Protein AF-A0A9W8VG05-F1 (afdb_monomer_lite)

Organism: NCBI:txid1237075

InterPro domains:
  IPR011701 Major facilitator superfamily [PF07690] (74-170)
  IPR036259 MFS transporter superfamily [G3DSA:1.20.1250.20] (8-174)
  IPR036259 MFS transporter superfamily [SSF103473] (77-171)

Sequence (216 aa):
MWTRPFTIPRSYLLPFLATCLFVIQLGLSLSDLPSIKLMQNIVCKHVHEIDDPALLPEEDCRDEPVQHKLNIIMMGIQVSVTVSAALVAFPLGVLADRIGRIPVLCASILSMLLSQAYAMFICWKSESIPLEAIWGLGVPLLLGGGRSIAEAMMFAITADVVPDDKRSRVVWEARSILSMDATLRILRVDTGRWTCSRRVYARDIEKTTTPGRAEH

Secondary structure (DSSP, 8-state):
---------HHHHHHHHHHHHHHHHHHHHHHHHHHHHHHHHHHHHHHH--S-TTS--TTGGG-HHHHHHHHHHHHHHHHHHHHHHHHHHHHHHHHHHHH-HHHHHHHHHHHHHHHHHHHHHHHHTTTTS-GGGGGGGHHHHTTT-HHHHHHHHHHHHHHHHS-HHHHHHHHHHHHHHHHHHHHHHHHHHHHHHHHHHHHHHHHHHHHHH-------

Structure (mmCIF, N/CA/C/O backbone):
data_AF-A0A9W8VG05-F1
#
_entry.id   AF-A0A9W8VG05-F1
#
loop_
_atom_site.group_PDB
_atom_site.id
_atom_site.type_symbol
_atom_site.label_atom_id
_atom_site.label_alt_id
_atom_site.label_comp_id
_atom_site.label_asym_id
_atom_site.label_entity_id
_atom_site.label_seq_id
_atom_site.pdbx_PDB_ins_code
_atom_site.Cartn_x
_atom_site.Cartn_y
_atom_site.Cartn_z
_atom_site.occupancy
_atom_site.B_iso_or_equiv
_atom_site.auth_seq_id
_atom_site.auth_comp_id
_atom_site.auth_asym_id
_atom_site.auth_atom_id
_atom_site.pdbx_PDB_model_num
ATOM 1 N N . MET A 1 1 ? -3.944 -26.068 22.226 1.00 36.66 1 MET A N 1
ATOM 2 C CA . MET A 1 1 ? -2.620 -25.626 22.708 1.00 36.66 1 MET A CA 1
ATOM 3 C C . MET A 1 1 ? -2.309 -24.311 22.004 1.00 36.66 1 MET A C 1
ATOM 5 O O . MET A 1 1 ? -2.203 -24.338 20.793 1.00 36.66 1 MET A O 1
ATOM 9 N N . TRP A 1 2 ? -2.267 -23.212 22.778 1.00 43.31 2 TRP A N 1
ATOM 10 C CA . TRP A 1 2 ? -1.953 -21.811 22.414 1.00 43.31 2 TRP A CA 1
ATOM 11 C C . TRP A 1 2 ? -2.882 -21.151 21.373 1.00 43.31 2 TRP A C 1
ATOM 13 O O . TRP A 1 2 ? -2.952 -21.574 20.236 1.00 43.31 2 TRP A O 1
ATOM 23 N N . THR A 1 3 ? -3.663 -20.125 21.710 1.00 48.19 3 THR A N 1
ATOM 24 C CA . THR A 1 3 ? -3.231 -18.859 22.315 1.00 48.19 3 THR A CA 1
ATOM 25 C C . THR A 1 3 ? -4.211 -18.382 23.392 1.00 48.19 3 THR A C 1
ATOM 27 O O . THR A 1 3 ? -5.424 -18.338 23.202 1.00 48.19 3 THR A O 1
ATOM 30 N N . ARG A 1 4 ? -3.682 -18.014 24.562 1.00 49.16 4 ARG A N 1
ATOM 31 C CA . ARG A 1 4 ? -4.437 -17.214 25.533 1.00 49.16 4 ARG A CA 1
ATOM 32 C C . ARG A 1 4 ? -4.650 -15.830 24.910 1.00 49.16 4 ARG A C 1
ATOM 34 O O . ARG A 1 4 ? -3.671 -15.296 24.381 1.00 49.16 4 ARG A O 1
ATOM 41 N N . PRO A 1 5 ? -5.852 -15.228 24.953 1.00 52.84 5 PRO A N 1
ATOM 42 C CA . PRO A 1 5 ? -5.989 -13.839 24.557 1.00 52.84 5 PRO A CA 1
ATOM 43 C C . PRO A 1 5 ? -5.168 -13.022 25.551 1.00 52.84 5 PRO A C 1
ATOM 45 O O . PRO A 1 5 ? -5.474 -12.960 26.739 1.00 52.84 5 PRO A O 1
ATOM 48 N N . PHE A 1 6 ? -4.066 -12.460 25.071 1.00 50.69 6 PHE A N 1
ATOM 49 C CA . PHE A 1 6 ? -3.293 -11.474 25.800 1.00 50.69 6 PHE A CA 1
ATOM 50 C C . PHE A 1 6 ? -4.211 -10.251 25.943 1.00 50.69 6 PHE A C 1
ATOM 52 O O . PHE A 1 6 ? -4.374 -9.469 25.008 1.00 50.69 6 PHE A O 1
ATOM 59 N N . THR A 1 7 ? -4.933 -10.157 27.063 1.00 53.28 7 THR A N 1
ATOM 60 C CA . THR A 1 7 ? -5.882 -9.073 27.343 1.00 53.28 7 THR A CA 1
ATOM 61 C C . THR A 1 7 ? -5.105 -7.814 27.704 1.00 53.28 7 THR A C 1
ATOM 63 O O . THR A 1 7 ? -5.034 -7.417 28.864 1.00 53.28 7 THR A O 1
ATOM 66 N N . ILE A 1 8 ? -4.490 -7.194 26.697 1.00 58.94 8 ILE A N 1
ATOM 67 C CA . ILE A 1 8 ? -4.037 -5.807 26.788 1.00 58.94 8 ILE A CA 1
ATOM 68 C C . ILE A 1 8 ? -5.303 -4.954 26.939 1.00 58.94 8 ILE A C 1
ATOM 70 O O . ILE A 1 8 ? -6.275 -5.188 26.209 1.00 58.94 8 ILE A O 1
ATOM 74 N N . PRO A 1 9 ? -5.333 -3.973 27.858 1.00 67.88 9 PRO A N 1
ATOM 75 C CA . PRO A 1 9 ? -6.429 -3.016 27.927 1.00 67.88 9 PRO A CA 1
ATOM 76 C C . PRO A 1 9 ? -6.677 -2.409 26.539 1.00 67.88 9 PRO A C 1
ATOM 78 O O . PRO A 1 9 ? -5.781 -1.820 25.930 1.00 67.88 9 PRO A O 1
ATOM 81 N N . ARG A 1 10 ? -7.906 -2.579 26.025 1.00 65.81 10 ARG A N 1
ATOM 82 C CA . ARG A 1 10 ? -8.318 -2.150 24.673 1.00 65.81 10 ARG A CA 1
ATOM 83 C C . ARG A 1 10 ? -7.984 -0.678 24.397 1.00 65.81 10 ARG A C 1
ATOM 85 O O . ARG A 1 10 ? -7.705 -0.326 23.258 1.00 65.81 10 ARG A O 1
ATOM 92 N N . SER A 1 11 ? -7.943 0.142 25.447 1.00 69.00 11 SER A N 1
ATOM 93 C CA . SER A 1 11 ? -7.578 1.560 25.437 1.00 69.00 11 SER A CA 1
ATOM 94 C C . SER A 1 11 ? -6.140 1.854 24.995 1.00 69.00 11 SER A C 1
ATOM 96 O O . SER A 1 11 ? -5.916 2.906 24.409 1.00 69.00 11 SER A O 1
ATOM 98 N N . TYR A 1 12 ? -5.181 0.948 25.213 1.00 73.56 12 TYR A N 1
ATOM 99 C CA . TYR A 1 12 ? -3.786 1.126 24.774 1.00 73.56 12 TYR A CA 1
ATOM 100 C C . TYR A 1 12 ? -3.462 0.365 23.484 1.00 73.56 12 TYR A C 1
ATOM 102 O O . TYR A 1 12 ? -2.624 0.799 22.697 1.00 73.56 12 TYR A O 1
ATOM 110 N N . LEU A 1 13 ? -4.154 -0.746 23.228 1.00 76.69 13 LEU A N 1
ATOM 111 C CA . LEU A 1 13 ? -3.947 -1.558 22.027 1.00 76.69 13 LEU A CA 1
ATOM 112 C C . LEU A 1 13 ? -4.361 -0.823 20.740 1.00 76.69 13 LEU A C 1
ATOM 114 O O . LEU A 1 13 ? -3.690 -0.920 19.716 1.00 76.69 13 LEU A O 1
ATOM 118 N N . LEU A 1 14 ? -5.451 -0.062 20.806 1.00 72.44 14 LEU A N 1
ATOM 119 C CA . LEU A 1 14 ? -5.985 0.730 19.699 1.00 72.44 14 LEU A CA 1
ATOM 120 C C . LEU A 1 14 ? -5.052 1.845 19.203 1.00 72.44 14 LEU A C 1
ATOM 122 O O . LEU A 1 14 ? -4.747 1.850 18.010 1.00 72.44 14 LEU A O 1
ATOM 126 N N . PRO A 1 15 ? -4.570 2.770 20.059 1.00 76.38 15 PRO A N 1
ATOM 127 C CA . PRO A 1 15 ? -3.636 3.804 19.620 1.00 76.38 15 PRO A CA 1
ATOM 128 C C . PRO A 1 15 ? -2.303 3.210 19.157 1.00 76.38 15 PRO A C 1
ATOM 130 O O . PRO A 1 15 ? -1.696 3.739 18.227 1.00 76.38 15 PRO A O 1
ATOM 133 N N . PHE A 1 16 ? -1.871 2.088 19.742 1.00 83.38 16 PHE A N 1
ATOM 134 C CA . PHE A 1 16 ? -0.685 1.368 19.285 1.00 83.38 16 PHE A CA 1
ATOM 135 C C . PHE A 1 16 ? -0.859 0.838 17.854 1.00 83.38 16 PHE A C 1
ATOM 137 O O . PHE A 1 16 ? -0.048 1.151 16.985 1.00 83.38 16 PHE A O 1
ATOM 144 N N . LEU A 1 17 ? -1.952 0.118 17.575 1.00 78.25 17 LEU A N 1
ATOM 145 C CA . LEU A 1 17 ? -2.261 -0.378 16.228 1.00 78.25 17 LEU A CA 1
ATOM 146 C C . LEU A 1 17 ? -2.441 0.755 15.212 1.00 78.25 17 LEU A C 1
ATOM 148 O O . LEU A 1 17 ? -1.922 0.657 14.102 1.00 78.25 17 LEU A O 1
ATOM 152 N N . ALA A 1 18 ? -3.121 1.838 15.598 1.00 77.50 18 ALA A N 1
ATOM 153 C CA . ALA A 1 18 ? -3.290 3.025 14.762 1.00 77.50 18 ALA A CA 1
ATOM 154 C C . ALA A 1 18 ? -1.939 3.640 14.373 1.00 77.50 18 ALA A C 1
ATOM 156 O O . ALA A 1 18 ? -1.689 3.918 13.202 1.00 77.50 18 ALA A O 1
ATOM 157 N N . THR A 1 19 ? -1.052 3.808 15.357 1.00 83.12 19 THR A N 1
ATOM 158 C CA . THR A 1 19 ? 0.288 4.369 15.150 1.00 83.12 19 THR A CA 1
ATOM 159 C C . THR A 1 19 ? 1.127 3.455 14.262 1.00 83.12 19 THR A C 1
ATOM 161 O O . THR A 1 19 ? 1.743 3.930 13.311 1.00 83.12 19 THR A O 1
ATOM 164 N N . CYS A 1 20 ? 1.117 2.141 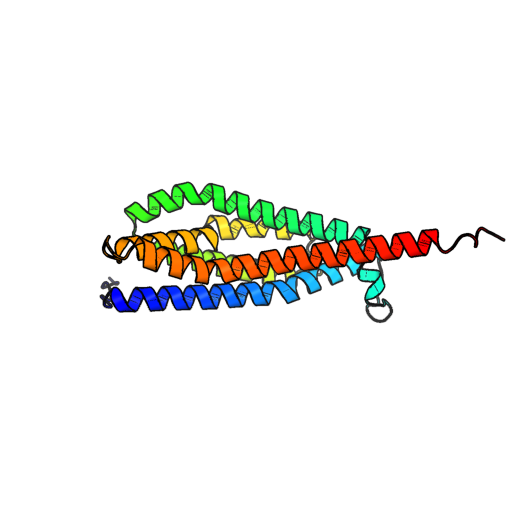14.506 1.00 83.88 20 CYS A N 1
ATOM 165 C CA . CYS A 1 20 ? 1.817 1.176 13.658 1.00 83.88 20 CYS A CA 1
ATOM 166 C C . CYS A 1 20 ? 1.330 1.228 12.206 1.00 83.88 20 CYS A C 1
ATOM 168 O O . CYS A 1 20 ? 2.151 1.277 11.293 1.00 83.88 20 CYS A O 1
ATOM 170 N N . LEU A 1 21 ? 0.013 1.259 11.984 1.00 82.44 21 LEU A N 1
ATOM 171 C CA . LEU A 1 21 ? -0.556 1.367 10.641 1.00 82.44 21 LEU A CA 1
ATOM 172 C C . LEU A 1 21 ? -0.145 2.659 9.942 1.00 82.44 21 LEU A C 1
ATOM 174 O O . LEU A 1 21 ? 0.257 2.614 8.783 1.00 82.44 21 LEU A O 1
ATOM 178 N N . PHE A 1 22 ? -0.189 3.789 10.647 1.00 81.88 22 PHE A N 1
ATOM 179 C CA . PHE A 1 22 ? 0.245 5.073 10.105 1.00 81.88 22 PHE A CA 1
ATOM 180 C C . PHE A 1 22 ? 1.724 5.052 9.691 1.00 81.88 22 PHE A C 1
ATOM 182 O O . PHE A 1 22 ? 2.063 5.475 8.588 1.00 81.88 22 PHE A O 1
ATOM 189 N N . VAL A 1 23 ? 2.606 4.496 10.529 1.00 85.56 23 VAL A N 1
ATOM 190 C CA . VAL A 1 23 ? 4.042 4.376 10.222 1.00 85.56 23 VAL A CA 1
ATOM 191 C C . VAL A 1 23 ? 4.282 3.483 9.001 1.00 85.56 23 VAL A C 1
ATOM 193 O O . VAL A 1 23 ? 5.050 3.858 8.115 1.00 85.56 23 VAL A O 1
ATOM 196 N N . ILE A 1 24 ? 3.608 2.331 8.918 1.00 84.69 24 ILE A N 1
ATOM 197 C CA . ILE A 1 24 ? 3.706 1.425 7.762 1.00 84.69 24 ILE A CA 1
ATOM 198 C C . ILE A 1 24 ? 3.234 2.139 6.491 1.00 84.69 24 ILE A C 1
ATOM 200 O O . ILE A 1 24 ? 3.909 2.093 5.464 1.00 84.69 24 ILE A O 1
ATOM 204 N N . GLN A 1 25 ? 2.097 2.828 6.569 1.00 82.00 25 GLN A N 1
ATOM 205 C CA . GLN A 1 25 ? 1.503 3.548 5.451 1.00 82.00 25 GLN A CA 1
ATOM 206 C C . GLN A 1 25 ? 2.436 4.634 4.907 1.00 82.00 25 GLN A C 1
ATOM 208 O O . GLN A 1 25 ? 2.692 4.680 3.701 1.00 82.00 25 GLN A O 1
ATOM 213 N N . LEU A 1 26 ? 2.988 5.461 5.800 1.00 82.38 26 LEU A N 1
ATOM 214 C CA . LEU A 1 26 ? 3.960 6.487 5.438 1.00 82.38 26 LEU A CA 1
ATOM 215 C C . LEU A 1 26 ? 5.214 5.882 4.810 1.00 82.38 26 LEU A C 1
ATOM 217 O O . LEU A 1 26 ? 5.674 6.375 3.780 1.00 82.38 26 LEU A O 1
ATOM 221 N N . GLY A 1 27 ? 5.745 4.806 5.395 1.00 83.38 27 GLY A N 1
ATOM 222 C CA . GLY A 1 27 ? 6.919 4.111 4.870 1.00 83.38 27 GLY A CA 1
ATOM 223 C C . GLY A 1 27 ? 6.706 3.655 3.430 1.00 83.38 27 GLY A C 1
ATOM 224 O O . GLY A 1 27 ? 7.500 3.982 2.549 1.00 83.38 27 GLY A O 1
ATOM 225 N N . LEU A 1 28 ? 5.582 2.989 3.160 1.00 81.38 28 LEU A N 1
ATOM 226 C CA . LEU A 1 28 ? 5.263 2.535 1.810 1.00 81.38 28 LEU A CA 1
ATOM 227 C C . LEU A 1 28 ? 5.062 3.709 0.836 1.00 81.38 28 LEU A C 1
ATOM 229 O O . LEU A 1 28 ? 5.508 3.649 -0.306 1.00 81.38 28 LEU A O 1
ATOM 233 N N . SER A 1 29 ? 4.432 4.800 1.273 1.00 78.62 29 SER A N 1
ATOM 234 C CA . SER A 1 29 ? 4.241 5.990 0.434 1.00 78.62 29 SER A CA 1
ATOM 235 C C . SER A 1 29 ? 5.546 6.722 0.112 1.00 78.62 29 SER A C 1
ATOM 237 O O . SER A 1 29 ? 5.644 7.331 -0.958 1.00 78.62 29 SER A O 1
ATOM 239 N N . LEU A 1 30 ? 6.553 6.657 0.986 1.00 80.06 30 LEU A N 1
ATOM 240 C CA . LEU A 1 30 ? 7.911 7.126 0.695 1.00 80.06 30 LEU A CA 1
ATOM 241 C C . LEU A 1 30 ? 8.628 6.192 -0.293 1.00 80.06 30 LEU A C 1
ATOM 243 O O . LEU A 1 30 ? 9.284 6.678 -1.212 1.00 80.06 30 LEU A O 1
ATOM 247 N N . SER A 1 31 ? 8.454 4.872 -0.166 1.00 80.19 31 SER A N 1
ATOM 248 C CA . SER A 1 31 ? 9.040 3.868 -1.074 1.00 80.19 31 SER A CA 1
ATOM 249 C C . SER A 1 31 ? 8.449 3.865 -2.491 1.00 80.19 31 SER A C 1
ATOM 251 O O . SER A 1 31 ? 9.110 3.427 -3.436 1.00 80.19 31 SER A O 1
ATOM 253 N N . ASP A 1 32 ? 7.239 4.390 -2.677 1.00 72.88 32 ASP A N 1
ATOM 254 C CA . ASP A 1 32 ? 6.627 4.534 -4.004 1.00 72.88 32 ASP A CA 1
ATOM 255 C C . ASP A 1 32 ? 7.440 5.490 -4.920 1.00 72.88 32 ASP A C 1
ATOM 257 O O . ASP A 1 32 ? 7.476 5.303 -6.136 1.00 72.88 32 ASP A O 1
ATOM 261 N N . LEU A 1 33 ? 8.145 6.489 -4.361 1.00 69.62 33 LEU A N 1
ATOM 262 C CA . LEU A 1 33 ? 8.951 7.466 -5.121 1.00 69.62 33 LEU A CA 1
ATOM 263 C C . LEU A 1 33 ? 10.110 6.840 -5.924 1.00 69.62 33 LEU A C 1
ATOM 265 O O . LEU A 1 33 ? 10.148 7.030 -7.144 1.00 69.62 33 LEU A O 1
ATOM 269 N N . PRO A 1 34 ? 11.059 6.114 -5.296 1.00 68.44 34 PRO A N 1
ATOM 270 C CA . PRO A 1 34 ? 12.162 5.491 -6.026 1.00 68.44 34 PRO A CA 1
ATOM 271 C C . PRO A 1 34 ? 11.670 4.422 -7.006 1.00 68.44 34 PRO A C 1
ATOM 273 O O . PRO A 1 34 ? 12.265 4.249 -8.066 1.00 68.44 34 PRO A O 1
ATOM 276 N N . SER A 1 35 ? 10.554 3.756 -6.699 1.00 71.94 35 SER A N 1
ATOM 277 C CA . SER A 1 35 ? 9.993 2.695 -7.542 1.00 71.94 35 SER A CA 1
ATOM 278 C C . SER A 1 35 ? 9.523 3.222 -8.904 1.00 71.94 35 SER A C 1
ATOM 280 O O . SER A 1 35 ? 9.807 2.614 -9.934 1.00 71.94 35 SER A O 1
ATOM 282 N N . ILE A 1 36 ? 8.867 4.389 -8.937 1.00 72.56 36 ILE A N 1
ATOM 283 C CA . ILE A 1 36 ? 8.427 5.024 -10.193 1.00 72.56 36 ILE A CA 1
ATOM 284 C C . ILE A 1 36 ? 9.629 5.493 -11.020 1.00 72.56 36 ILE A C 1
ATOM 286 O O . ILE A 1 36 ? 9.643 5.330 -12.238 1.00 72.56 36 ILE A O 1
ATOM 290 N N . LYS A 1 37 ? 10.654 6.050 -10.366 1.00 70.69 37 LYS A N 1
ATOM 291 C CA . LYS A 1 37 ? 11.893 6.474 -11.033 1.00 70.69 37 LYS A CA 1
ATOM 292 C C . LYS A 1 37 ? 12.631 5.300 -11.669 1.00 70.69 37 LYS A C 1
ATOM 294 O O . LYS A 1 37 ? 13.065 5.404 -12.812 1.00 70.69 37 LYS A O 1
ATOM 299 N N . LEU A 1 38 ? 12.710 4.178 -10.959 1.00 74.50 38 LEU A N 1
ATOM 300 C CA . LEU A 1 38 ? 13.307 2.955 -11.481 1.00 74.50 38 LEU A CA 1
ATOM 301 C C . LEU A 1 38 ? 12.529 2.431 -12.697 1.00 74.50 38 LEU A C 1
ATOM 303 O O . LEU A 1 38 ? 13.134 2.152 -13.729 1.00 74.50 38 LEU A O 1
ATOM 307 N N . MET A 1 39 ? 11.194 2.380 -12.614 1.00 70.81 39 MET A N 1
ATOM 308 C CA . MET A 1 39 ? 10.344 1.996 -13.749 1.00 70.81 39 MET A CA 1
ATOM 309 C C . MET A 1 39 ? 10.541 2.913 -14.959 1.00 70.81 39 MET A C 1
ATOM 311 O O . MET A 1 39 ? 10.655 2.423 -16.079 1.00 70.81 39 MET A O 1
ATOM 315 N N . GLN A 1 40 ? 10.628 4.229 -14.749 1.00 72.94 40 GLN A N 1
ATOM 316 C CA . GLN A 1 40 ? 10.870 5.184 -15.831 1.00 72.94 40 GLN A CA 1
ATOM 317 C C . GLN A 1 40 ? 12.198 4.899 -16.553 1.00 72.94 40 GLN A C 1
ATOM 319 O O . GLN A 1 40 ? 12.231 4.899 -17.782 1.00 72.94 40 GLN A O 1
ATOM 324 N N . ASN A 1 41 ? 13.267 4.613 -15.807 1.00 71.12 41 ASN A N 1
ATOM 325 C CA . ASN A 1 41 ? 14.580 4.316 -16.383 1.00 71.12 41 ASN A CA 1
ATOM 326 C C . ASN A 1 41 ? 14.569 3.013 -17.199 1.00 71.12 41 ASN A C 1
ATOM 328 O O . ASN A 1 41 ? 15.141 2.968 -18.287 1.00 71.12 41 ASN A O 1
ATOM 332 N N . ILE A 1 42 ? 13.874 1.976 -16.719 1.00 71.88 42 ILE A N 1
ATOM 333 C CA . ILE A 1 42 ? 13.736 0.699 -17.438 1.00 71.88 42 ILE A CA 1
ATOM 334 C C . ILE A 1 42 ? 12.967 0.895 -18.752 1.00 71.88 42 ILE A C 1
ATOM 336 O O . ILE A 1 42 ? 13.404 0.421 -19.799 1.00 71.88 42 ILE A O 1
ATOM 340 N N . VAL A 1 43 ? 11.845 1.627 -18.723 1.00 72.88 43 VAL A N 1
ATOM 341 C CA . VAL A 1 43 ? 11.057 1.920 -19.934 1.00 72.88 43 VAL A CA 1
ATOM 342 C C . VAL A 1 43 ? 11.869 2.755 -20.921 1.00 72.88 43 VAL A C 1
ATOM 344 O O . VAL A 1 43 ? 11.812 2.493 -22.119 1.00 72.88 43 VAL A O 1
ATOM 347 N N . CYS A 1 44 ? 12.655 3.719 -20.434 1.00 71.69 44 CYS A N 1
ATOM 348 C CA . CYS A 1 44 ? 13.536 4.515 -21.282 1.00 71.69 44 CYS A CA 1
ATOM 349 C C . CYS A 1 44 ? 14.575 3.648 -22.010 1.00 71.69 44 CYS A C 1
ATOM 351 O O . CYS A 1 44 ? 14.704 3.757 -23.229 1.00 71.69 44 CYS A O 1
ATOM 353 N N . LYS A 1 45 ? 15.237 2.725 -21.293 1.00 68.81 45 LYS A N 1
ATOM 354 C CA . LYS A 1 45 ? 16.177 1.762 -21.892 1.00 68.81 45 LYS A CA 1
ATOM 355 C C . LYS A 1 45 ? 15.511 0.926 -22.991 1.00 68.81 45 LYS A C 1
ATOM 357 O O . LYS A 1 45 ? 16.112 0.672 -24.026 1.00 68.81 45 LYS A O 1
ATOM 362 N N . HIS A 1 46 ? 14.258 0.527 -22.778 1.00 68.25 46 HIS A N 1
ATOM 363 C CA . HIS A 1 46 ? 13.515 -0.312 -23.719 1.00 68.25 46 HIS A CA 1
ATOM 364 C C . HIS A 1 46 ? 12.998 0.440 -24.958 1.00 68.25 46 HIS A C 1
ATOM 366 O O . HIS A 1 46 ? 12.765 -0.177 -25.988 1.00 68.25 46 HIS A O 1
ATOM 372 N N . VAL A 1 47 ? 12.767 1.755 -24.864 1.00 66.94 47 VAL A N 1
ATOM 373 C CA . VAL A 1 47 ? 12.267 2.576 -25.985 1.00 66.94 47 VAL A CA 1
ATOM 374 C C . VAL A 1 47 ? 13.394 3.034 -26.904 1.00 66.94 47 VAL A C 1
ATOM 376 O O . VAL A 1 47 ? 13.178 3.111 -28.108 1.00 66.94 47 VAL A O 1
ATOM 379 N N . HIS A 1 48 ? 14.569 3.336 -26.349 1.00 64.44 48 HIS A N 1
ATOM 380 C CA . HIS A 1 48 ? 15.699 3.859 -27.122 1.00 64.44 48 HIS A CA 1
ATOM 381 C C . HIS A 1 48 ? 16.678 2.774 -27.607 1.00 64.44 48 HIS A C 1
ATOM 383 O O . HIS A 1 48 ? 17.564 3.091 -28.388 1.00 64.44 48 HIS A O 1
ATOM 389 N N . GLU A 1 49 ? 16.525 1.509 -27.185 1.00 61.19 49 GLU A N 1
ATOM 390 C CA . GLU A 1 49 ? 17.387 0.372 -27.587 1.00 61.19 49 GLU A CA 1
ATOM 391 C C . GLU A 1 49 ? 18.905 0.628 -27.400 1.00 61.19 49 GLU A C 1
ATOM 393 O O . GLU A 1 49 ? 19.735 0.077 -28.119 1.00 61.19 49 GLU A O 1
ATOM 398 N N . ILE A 1 50 ? 19.297 1.461 -26.425 1.00 57.34 50 ILE A N 1
ATOM 399 C CA . ILE A 1 50 ? 20.706 1.808 -26.159 1.00 57.34 50 ILE A CA 1
ATOM 400 C C . ILE A 1 50 ? 21.258 0.945 -25.011 1.00 57.34 50 ILE A C 1
ATOM 402 O O . ILE A 1 50 ? 20.715 0.946 -23.902 1.00 57.34 50 ILE A O 1
ATOM 406 N N . ASP A 1 51 ? 22.355 0.227 -25.271 1.00 52.97 51 ASP A N 1
ATOM 407 C CA . ASP A 1 51 ? 23.063 -0.623 -24.296 1.00 52.97 51 ASP A CA 1
ATOM 408 C C . ASP A 1 51 ? 23.910 0.176 -23.279 1.00 52.97 51 ASP A C 1
ATOM 410 O O . ASP A 1 51 ? 24.157 -0.303 -22.172 1.00 52.97 51 ASP A O 1
ATOM 414 N N . ASP A 1 52 ? 24.293 1.418 -23.602 1.00 48.66 52 ASP A N 1
ATOM 415 C CA . ASP A 1 52 ? 25.161 2.268 -22.775 1.00 48.66 52 ASP A CA 1
ATOM 416 C C . ASP A 1 52 ? 24.385 3.337 -21.960 1.00 48.66 52 ASP A C 1
ATOM 418 O O . ASP A 1 52 ? 23.935 4.347 -22.511 1.00 48.66 52 ASP A O 1
ATOM 422 N N . PRO A 1 53 ? 24.266 3.191 -20.623 1.00 51.50 53 PRO A N 1
ATOM 423 C CA . PRO A 1 53 ? 23.543 4.122 -19.746 1.00 51.50 53 PRO A CA 1
ATOM 424 C C . PRO A 1 53 ? 24.281 5.451 -19.488 1.00 51.50 53 PRO A C 1
ATOM 426 O O . PRO A 1 53 ? 23.767 6.303 -18.768 1.00 51.50 53 PRO A O 1
ATOM 429 N N . ALA A 1 54 ? 25.489 5.629 -20.031 1.00 52.78 54 ALA A N 1
ATOM 430 C CA . ALA A 1 54 ? 26.349 6.783 -19.762 1.00 52.78 54 ALA A CA 1
ATOM 431 C C . ALA A 1 54 ? 26.167 7.957 -20.746 1.00 52.78 54 ALA A C 1
ATOM 433 O O . ALA A 1 54 ? 26.671 9.045 -20.474 1.00 52.78 54 ALA A O 1
ATOM 434 N N . LEU A 1 55 ? 25.464 7.758 -21.871 1.00 45.88 55 LEU A N 1
ATOM 435 C CA . LEU A 1 55 ? 25.332 8.770 -22.933 1.00 45.88 55 LEU A CA 1
ATOM 436 C C . LEU A 1 55 ? 23.941 9.406 -23.064 1.00 45.88 55 LEU A C 1
ATOM 438 O O . LEU A 1 55 ? 23.770 10.300 -23.889 1.00 45.88 55 LEU A O 1
ATOM 442 N N . LEU A 1 56 ? 22.959 8.979 -22.269 1.00 51.66 56 LEU A N 1
ATOM 443 C CA . LEU A 1 56 ? 21.609 9.541 -22.309 1.00 51.66 56 LEU A CA 1
ATOM 444 C C . LEU A 1 56 ? 21.491 10.704 -21.309 1.00 51.66 56 LEU A C 1
ATOM 446 O O . LEU A 1 56 ? 21.522 10.463 -20.098 1.00 51.66 56 LEU A O 1
ATOM 450 N N . PRO A 1 57 ? 21.343 11.965 -21.759 1.00 54.06 57 PRO A N 1
ATOM 451 C CA . PRO A 1 57 ? 20.953 13.044 -20.861 1.00 54.06 57 PRO A CA 1
ATOM 452 C C . PRO A 1 57 ? 19.579 12.717 -20.253 1.00 54.06 57 PRO A C 1
ATOM 454 O O . PRO A 1 57 ? 18.667 12.293 -20.960 1.00 54.06 57 PRO A O 1
ATOM 457 N N . GLU A 1 58 ? 19.399 12.939 -18.944 1.00 55.03 58 GLU A N 1
ATOM 458 C CA . GLU A 1 58 ? 18.145 12.647 -18.213 1.00 55.03 58 GLU A CA 1
ATOM 459 C C . GLU A 1 58 ? 16.878 13.271 -18.846 1.00 55.03 58 GLU A C 1
ATOM 461 O O . GLU A 1 58 ? 15.753 12.866 -18.538 1.00 55.03 58 GLU A O 1
ATOM 466 N N . GLU A 1 59 ? 17.050 14.263 -19.722 1.00 55.25 59 GLU A N 1
ATOM 467 C CA . GLU A 1 59 ? 15.984 14.949 -20.450 1.00 55.25 59 GLU A CA 1
ATOM 468 C C . GLU A 1 59 ? 15.360 14.096 -21.583 1.00 55.25 59 GLU A C 1
ATOM 470 O O . GLU A 1 59 ? 14.149 14.206 -21.788 1.00 55.25 59 GLU A O 1
ATOM 475 N N . ASP A 1 60 ? 16.100 13.177 -22.226 1.00 57.38 60 ASP A N 1
ATOM 476 C CA . ASP A 1 60 ? 15.575 12.294 -23.299 1.00 57.38 60 ASP A CA 1
ATOM 477 C C . ASP A 1 60 ? 14.695 11.155 -22.749 1.00 57.38 60 ASP A C 1
ATOM 479 O O . ASP A 1 60 ? 13.732 10.702 -23.368 1.00 57.38 60 ASP A O 1
ATOM 483 N N . CYS A 1 61 ? 14.926 10.727 -21.505 1.00 61.03 61 CYS A N 1
ATOM 484 C CA . CYS A 1 61 ? 14.070 9.739 -20.836 1.00 61.03 61 CYS A CA 1
ATOM 485 C C . CYS A 1 61 ? 12.726 10.311 -20.347 1.00 61.03 61 CYS A C 1
ATOM 487 O O . CYS A 1 61 ? 11.944 9.619 -19.677 1.00 61.03 61 CYS A O 1
ATOM 489 N N . ARG A 1 62 ? 12.447 11.588 -20.631 1.00 64.94 62 ARG A N 1
ATOM 490 C CA . ARG A 1 62 ? 11.205 12.282 -20.264 1.00 64.94 62 ARG A CA 1
ATOM 491 C C . ARG A 1 62 ? 10.262 12.524 -21.436 1.00 64.94 62 ARG A C 1
ATOM 493 O O . ARG A 1 62 ? 9.278 13.245 -21.271 1.00 64.94 62 ARG A O 1
ATOM 500 N N . ASP A 1 63 ? 10.531 11.896 -22.570 1.00 67.62 63 ASP A N 1
ATOM 501 C CA . ASP A 1 63 ? 9.720 12.022 -23.769 1.00 67.62 63 ASP A CA 1
ATOM 502 C C . ASP A 1 63 ? 8.278 11.524 -23.614 1.00 67.62 63 ASP A C 1
ATOM 504 O O . ASP A 1 63 ? 7.981 10.579 -22.878 1.00 67.62 63 ASP A O 1
ATOM 508 N N . GLU A 1 64 ? 7.370 12.172 -24.349 1.00 67.69 64 GLU A N 1
ATOM 509 C CA . GLU A 1 64 ? 5.942 11.837 -24.425 1.00 67.69 64 GLU A CA 1
ATOM 510 C C . GLU A 1 64 ? 5.649 10.343 -24.638 1.00 67.69 64 GLU A C 1
ATOM 512 O O . GLU A 1 64 ? 4.844 9.805 -23.875 1.00 67.69 64 GLU A O 1
ATOM 517 N N . PRO A 1 65 ? 6.291 9.625 -25.583 1.00 67.75 65 PRO A N 1
ATOM 518 C CA . PRO A 1 65 ? 6.077 8.185 -25.744 1.00 67.75 65 PRO A CA 1
ATOM 519 C C . PRO A 1 65 ? 6.454 7.363 -24.501 1.00 67.75 65 PRO A C 1
ATOM 521 O O . PRO A 1 65 ? 5.755 6.403 -24.164 1.00 67.75 65 PRO A O 1
ATOM 524 N N . VAL A 1 66 ? 7.518 7.748 -23.786 1.00 70.31 66 VAL A N 1
ATOM 525 C CA . VAL A 1 66 ? 7.974 7.070 -22.560 1.00 70.31 66 VAL A CA 1
ATOM 526 C C . VAL A 1 66 ? 6.980 7.316 -21.426 1.00 70.31 66 VAL A C 1
ATOM 528 O O . VAL A 1 66 ? 6.548 6.375 -20.757 1.00 70.31 66 VAL A O 1
ATOM 531 N N . GLN A 1 67 ? 6.553 8.569 -21.242 1.00 70.25 67 GLN A N 1
ATOM 532 C CA . GLN A 1 67 ? 5.564 8.947 -20.228 1.00 70.25 67 GLN A CA 1
ATOM 533 C C . GLN A 1 67 ? 4.184 8.338 -20.505 1.00 70.25 67 GLN A C 1
ATOM 535 O O . GLN A 1 67 ? 3.512 7.897 -19.573 1.00 70.25 67 GLN A O 1
ATOM 540 N N . HIS A 1 68 ? 3.764 8.256 -21.769 1.00 75.50 68 HIS A N 1
ATOM 541 C CA . HIS A 1 68 ? 2.494 7.644 -22.151 1.00 75.50 68 HIS A CA 1
ATOM 542 C C . HIS A 1 68 ? 2.465 6.147 -21.818 1.00 75.50 68 HIS A C 1
ATOM 544 O O . HIS A 1 68 ? 1.537 5.688 -21.147 1.00 75.50 68 HIS A O 1
ATOM 550 N N . LYS A 1 69 ? 3.510 5.396 -22.201 1.00 75.00 69 LYS A N 1
ATOM 551 C CA . LYS A 1 69 ? 3.644 3.976 -21.832 1.00 75.00 69 LYS A CA 1
ATOM 552 C C . LYS A 1 69 ? 3.691 3.787 -20.314 1.00 75.00 69 LYS A C 1
ATOM 554 O O . LYS A 1 69 ? 2.976 2.935 -19.787 1.00 75.00 69 LYS A O 1
ATOM 559 N N . LEU A 1 70 ? 4.469 4.608 -19.605 1.00 77.50 70 LEU A N 1
ATOM 560 C CA . LEU A 1 70 ? 4.557 4.561 -18.143 1.00 77.50 70 LEU A CA 1
ATOM 561 C C . LEU A 1 70 ? 3.190 4.802 -17.486 1.00 77.50 70 LEU A C 1
ATOM 563 O O . LEU A 1 70 ? 2.812 4.086 -16.560 1.00 77.50 70 LEU A O 1
ATOM 567 N N . ASN A 1 71 ? 2.425 5.773 -17.986 1.00 79.62 71 ASN A N 1
ATOM 568 C CA . ASN A 1 71 ? 1.093 6.078 -17.478 1.00 79.62 71 ASN A CA 1
ATOM 569 C C . ASN A 1 71 ? 0.111 4.921 -17.716 1.00 79.62 71 ASN A C 1
ATOM 571 O O . ASN A 1 71 ? -0.637 4.583 -16.805 1.00 79.62 71 ASN A O 1
ATOM 575 N N . ILE A 1 72 ? 0.133 4.268 -18.885 1.00 81.62 72 ILE A N 1
ATOM 576 C CA . ILE A 1 72 ? -0.702 3.079 -19.146 1.00 81.62 72 ILE A CA 1
ATOM 577 C C . ILE A 1 72 ? -0.392 1.969 -18.139 1.00 81.62 72 ILE A C 1
ATOM 579 O O . ILE A 1 72 ? -1.308 1.394 -17.551 1.00 81.62 72 ILE A O 1
ATOM 583 N N . ILE A 1 73 ? 0.890 1.692 -17.901 1.00 80.44 73 ILE A N 1
ATOM 584 C CA . ILE A 1 73 ? 1.318 0.650 -16.962 1.00 80.44 73 ILE A CA 1
ATOM 585 C C . ILE A 1 73 ? 0.878 0.996 -15.536 1.00 80.44 73 ILE A C 1
ATOM 587 O O . ILE A 1 73 ? 0.281 0.159 -14.858 1.00 80.44 73 ILE A O 1
ATOM 591 N N . MET A 1 74 ? 1.106 2.236 -15.099 1.00 78.75 74 MET A N 1
ATOM 592 C CA . MET A 1 74 ? 0.712 2.702 -13.768 1.00 78.75 74 MET A CA 1
ATOM 593 C C . MET A 1 74 ? -0.807 2.646 -13.568 1.00 78.75 74 MET A C 1
ATOM 595 O O . MET A 1 74 ? -1.282 2.211 -12.518 1.00 78.75 74 MET A O 1
ATOM 599 N N . MET A 1 75 ? -1.577 3.032 -14.587 1.00 82.12 75 MET A N 1
ATOM 600 C CA . MET A 1 75 ? -3.033 2.910 -14.576 1.00 82.12 75 MET A CA 1
ATOM 601 C C . MET A 1 75 ? -3.470 1.445 -14.498 1.00 82.12 75 MET A C 1
ATOM 603 O O . MET A 1 75 ? -4.359 1.128 -13.713 1.00 82.12 75 MET A O 1
ATOM 607 N N . GLY A 1 76 ? -2.819 0.540 -15.235 1.00 83.38 76 GLY A N 1
ATOM 608 C CA . GLY A 1 76 ? -3.079 -0.900 -15.158 1.00 83.38 76 GLY A CA 1
ATOM 609 C C . GLY A 1 76 ? -2.858 -1.466 -13.752 1.00 83.38 76 GLY A C 1
ATOM 610 O O . GLY A 1 76 ? -3.717 -2.181 -13.232 1.00 83.38 76 GLY A O 1
ATOM 611 N N . ILE A 1 77 ? -1.762 -1.078 -13.090 1.00 81.50 77 ILE A N 1
ATOM 612 C CA . ILE A 1 77 ? -1.489 -1.443 -11.690 1.00 81.50 77 ILE A CA 1
ATOM 613 C C . ILE A 1 77 ? -2.593 -0.911 -10.774 1.00 81.50 77 ILE A C 1
ATOM 615 O O . ILE A 1 77 ? -3.137 -1.662 -9.964 1.00 81.50 77 ILE A O 1
ATOM 619 N N . GLN A 1 78 ? -2.947 0.369 -10.907 1.00 81.88 78 GLN A N 1
ATOM 620 C CA . GLN A 1 78 ? -3.952 1.000 -10.057 1.00 81.88 78 GLN A CA 1
ATOM 621 C C . GLN A 1 78 ? -5.325 0.342 -10.219 1.00 81.88 78 GLN A C 1
ATOM 623 O O . GLN A 1 78 ? -5.986 0.064 -9.221 1.00 81.88 78 GLN A O 1
ATOM 628 N N . VAL A 1 79 ? -5.737 0.049 -11.455 1.00 86.25 79 VAL A N 1
ATOM 629 C CA . VAL A 1 79 ? -6.996 -0.646 -11.745 1.00 86.25 79 VAL A CA 1
ATOM 630 C C . VAL A 1 79 ? -6.974 -2.056 -11.165 1.00 86.25 79 VAL A C 1
ATOM 632 O O . VAL A 1 79 ? -7.917 -2.420 -10.471 1.00 86.25 79 VAL A O 1
ATOM 635 N N . SER A 1 80 ? -5.899 -2.823 -11.372 1.00 85.88 80 SER A N 1
ATOM 636 C CA . SER A 1 80 ? -5.747 -4.176 -10.813 1.00 85.88 80 SER A CA 1
ATOM 637 C C . SER A 1 80 ? -5.895 -4.173 -9.287 1.00 85.88 80 SER A C 1
ATOM 639 O O . SER A 1 80 ? -6.716 -4.898 -8.727 1.00 85.88 80 SER A O 1
ATOM 641 N N . VAL A 1 81 ? -5.180 -3.274 -8.608 1.00 83.62 81 VAL A N 1
ATOM 642 C CA . VAL A 1 81 ? -5.245 -3.098 -7.151 1.00 83.62 81 VAL A CA 1
ATOM 643 C C . VAL A 1 81 ? -6.650 -2.716 -6.685 1.00 83.62 81 VAL A C 1
ATOM 645 O O . VAL A 1 81 ? -7.163 -3.309 -5.734 1.00 83.62 81 VAL A O 1
ATOM 648 N N . THR A 1 82 ? -7.287 -1.743 -7.338 1.00 84.38 82 THR A N 1
ATOM 649 C CA . THR A 1 82 ? -8.620 -1.263 -6.954 1.00 84.38 82 THR A CA 1
ATOM 650 C C . THR A 1 82 ? -9.696 -2.318 -7.196 1.00 84.38 82 THR A C 1
ATOM 652 O O . THR A 1 82 ? -10.557 -2.502 -6.339 1.00 84.38 82 THR A O 1
ATOM 655 N N . VAL A 1 83 ? -9.639 -3.041 -8.316 1.00 88.38 83 VAL A N 1
ATOM 656 C CA . VAL A 1 83 ? -10.573 -4.132 -8.629 1.00 88.38 83 VAL A CA 1
ATOM 657 C C . VAL A 1 83 ? -10.415 -5.268 -7.624 1.00 88.38 83 VAL A C 1
ATOM 659 O O . VAL A 1 83 ? -11.411 -5.710 -7.053 1.00 88.38 83 VAL A O 1
ATOM 662 N N . SER A 1 84 ? -9.180 -5.687 -7.333 1.00 86.50 84 SER A N 1
ATOM 663 C CA . SER A 1 84 ? -8.915 -6.693 -6.302 1.00 86.50 84 SER A CA 1
ATOM 664 C C . SER A 1 84 ? -9.435 -6.257 -4.934 1.00 86.50 84 SER A C 1
ATOM 666 O O . SER A 1 84 ? -10.112 -7.026 -4.257 1.00 86.50 84 SER A O 1
ATOM 668 N N . ALA A 1 85 ? -9.179 -5.013 -4.525 1.00 85.25 85 ALA A N 1
ATOM 669 C CA . ALA A 1 85 ? -9.678 -4.498 -3.254 1.00 85.25 85 ALA A CA 1
ATOM 670 C C . ALA A 1 85 ? -11.216 -4.460 -3.212 1.00 85.25 85 ALA A C 1
ATOM 672 O O . ALA A 1 85 ? -11.803 -4.856 -2.208 1.00 85.25 85 ALA A O 1
ATOM 673 N N . ALA A 1 86 ? -11.873 -4.040 -4.296 1.00 86.69 86 ALA A N 1
ATOM 674 C CA . ALA A 1 86 ? -13.331 -3.973 -4.382 1.00 86.69 86 ALA A CA 1
ATOM 675 C C . ALA A 1 86 ? -13.987 -5.360 -4.306 1.00 86.69 86 ALA A C 1
ATOM 677 O O . ALA A 1 86 ? -14.965 -5.532 -3.579 1.00 86.69 86 ALA A O 1
ATOM 678 N N . LEU A 1 87 ? -13.427 -6.359 -4.998 1.00 87.81 87 LEU A N 1
ATOM 679 C CA . LEU A 1 87 ? -13.930 -7.736 -4.961 1.00 87.81 87 LEU A CA 1
ATOM 680 C C . LEU A 1 87 ? -13.862 -8.333 -3.554 1.00 87.81 87 LEU A C 1
ATOM 682 O O . LEU A 1 87 ? -14.744 -9.092 -3.158 1.00 87.81 87 LEU A O 1
ATOM 686 N N . VAL A 1 88 ? -12.829 -7.980 -2.788 1.00 85.88 88 VAL A N 1
ATOM 687 C CA . VAL A 1 88 ? -12.566 -8.582 -1.475 1.00 85.88 88 VAL A CA 1
ATOM 688 C C . VAL A 1 88 ? -13.145 -7.743 -0.331 1.00 85.88 88 VAL A C 1
ATOM 690 O O . VAL A 1 88 ? -13.373 -8.263 0.760 1.00 85.88 88 VAL A O 1
ATOM 693 N N . ALA A 1 89 ? -13.507 -6.482 -0.578 1.00 84.19 89 ALA A N 1
ATOM 694 C CA . ALA A 1 89 ? -14.182 -5.627 0.397 1.00 84.19 89 ALA A CA 1
ATOM 695 C C . ALA A 1 89 ? -15.467 -6.266 0.947 1.00 84.19 89 ALA A C 1
ATOM 697 O O . ALA A 1 89 ? -15.699 -6.239 2.156 1.00 84.19 89 ALA A O 1
ATOM 698 N N . PHE A 1 90 ? -16.271 -6.886 0.079 1.00 84.31 90 PHE A N 1
ATOM 699 C CA . PHE A 1 90 ? -17.509 -7.549 0.487 1.00 84.31 90 PHE A CA 1
ATOM 700 C C . PHE A 1 90 ? -17.267 -8.774 1.394 1.00 84.31 90 PHE A C 1
ATOM 702 O O . PHE A 1 90 ? -17.766 -8.779 2.523 1.00 84.31 90 PHE A O 1
ATOM 709 N N . PRO A 1 91 ? -16.482 -9.794 0.987 1.00 84.88 91 PRO A N 1
ATOM 710 C CA . PRO A 1 91 ? -16.243 -10.960 1.832 1.00 84.88 91 PRO A CA 1
ATOM 711 C C . PRO A 1 91 ? -15.468 -10.627 3.115 1.00 84.88 91 PRO A C 1
ATOM 713 O O . PRO A 1 91 ? -15.805 -11.177 4.161 1.00 84.88 91 PRO A O 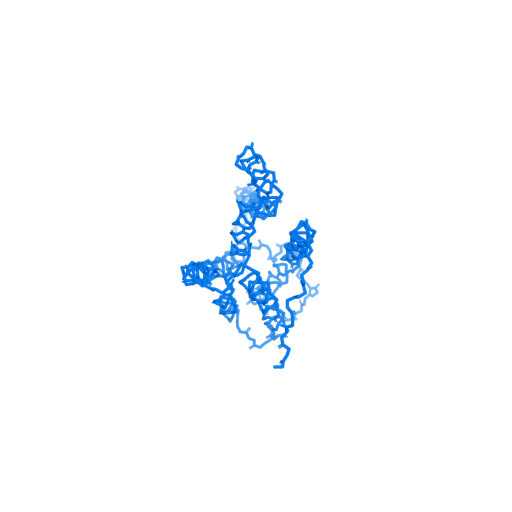1
ATOM 716 N N . LEU A 1 92 ? -14.486 -9.712 3.087 1.00 83.19 92 LEU A N 1
ATOM 717 C CA . LEU A 1 92 ? -13.762 -9.300 4.302 1.00 83.19 92 LEU A CA 1
ATOM 718 C C . LEU A 1 92 ? -14.651 -8.519 5.273 1.00 83.19 92 LEU A C 1
ATOM 720 O O . LEU A 1 92 ? -14.470 -8.661 6.480 1.00 83.19 92 LEU A O 1
ATOM 724 N N . GLY A 1 93 ? -15.624 -7.751 4.775 1.00 81.81 93 GLY A N 1
ATOM 725 C CA . GLY A 1 93 ? -16.621 -7.086 5.615 1.00 81.81 93 GLY A CA 1
ATOM 726 C C . GLY A 1 93 ? -17.450 -8.091 6.414 1.00 81.81 93 GLY A C 1
ATOM 727 O O . GLY A 1 93 ? -17.500 -8.016 7.638 1.00 81.81 93 GLY A O 1
ATOM 728 N N . VAL A 1 94 ? -18.004 -9.105 5.739 1.00 84.50 94 VAL A N 1
ATOM 729 C CA . VAL A 1 94 ? -18.760 -10.186 6.402 1.00 84.50 94 VAL A CA 1
ATOM 730 C C . VAL A 1 94 ? -17.868 -10.992 7.353 1.00 84.50 94 VAL A C 1
ATOM 732 O O . VAL A 1 94 ? -18.301 -11.412 8.429 1.00 84.50 94 VAL A O 1
ATOM 735 N N . LEU A 1 95 ? -16.606 -11.214 6.977 1.00 82.44 95 LEU A N 1
ATOM 736 C CA . LEU A 1 95 ? -15.653 -11.957 7.796 1.00 82.44 95 LEU A CA 1
ATOM 737 C C . LEU A 1 95 ? -15.247 -11.189 9.063 1.00 82.44 95 LEU A C 1
ATOM 739 O O . LEU A 1 95 ? -15.048 -11.814 10.108 1.00 82.44 95 LEU A O 1
ATOM 743 N N . ALA A 1 96 ? -15.175 -9.856 9.001 1.00 80.88 96 ALA A N 1
ATOM 744 C CA . ALA A 1 96 ? -14.869 -8.996 10.144 1.00 80.88 96 ALA A CA 1
ATOM 745 C C . ALA A 1 96 ? -15.916 -9.117 11.257 1.00 80.88 96 ALA A C 1
ATOM 747 O O . ALA A 1 96 ? -15.555 -9.137 12.437 1.00 80.88 96 ALA A O 1
ATOM 748 N N . ASP A 1 97 ? -17.185 -9.288 10.886 1.00 79.06 97 ASP A N 1
ATOM 749 C CA . ASP A 1 97 ? -18.278 -9.480 11.841 1.00 79.06 97 ASP A CA 1
ATOM 750 C C . ASP A 1 97 ? -18.232 -10.859 12.521 1.00 79.06 97 ASP A C 1
ATOM 752 O O . ASP A 1 97 ? -18.728 -11.026 13.635 1.00 79.06 97 ASP A O 1
ATOM 756 N N . ARG A 1 98 ? -17.611 -11.861 11.881 1.00 82.25 98 ARG A N 1
ATOM 757 C CA . ARG A 1 98 ? -17.561 -13.252 12.370 1.00 82.25 98 ARG A CA 1
ATOM 758 C C . ARG A 1 98 ? -16.290 -13.598 13.144 1.00 82.25 98 ARG A C 1
ATOM 760 O O . ARG A 1 98 ? -16.370 -14.273 14.165 1.00 82.25 98 ARG A O 1
ATOM 767 N N . ILE A 1 99 ? -15.127 -13.190 12.641 1.00 79.44 99 ILE A N 1
ATOM 768 C CA . ILE A 1 99 ? -13.800 -13.557 13.176 1.00 79.44 99 ILE A CA 1
ATOM 769 C C . ILE A 1 99 ? -13.221 -12.429 14.056 1.00 79.44 99 ILE A C 1
ATOM 771 O O . ILE A 1 99 ? -12.282 -12.643 14.826 1.00 79.44 99 ILE A O 1
ATOM 775 N N . GLY A 1 100 ? -13.825 -11.237 14.010 1.00 76.62 100 GLY A N 1
ATOM 776 C CA . GLY A 1 100 ? -13.405 -10.050 14.747 1.00 76.62 100 GLY A CA 1
ATOM 777 C C . GLY A 1 100 ? -12.495 -9.129 13.930 1.00 76.62 100 GLY A C 1
ATOM 778 O O . GLY A 1 100 ? -11.957 -9.491 12.886 1.00 76.62 100 GLY A O 1
ATOM 779 N N . ARG A 1 101 ? -12.301 -7.904 14.427 1.00 77.94 101 ARG A N 1
ATOM 780 C CA . ARG A 1 101 ? -11.685 -6.803 13.657 1.00 77.94 101 ARG A CA 1
ATOM 781 C C . ARG A 1 101 ? -10.154 -6.831 13.607 1.00 77.94 101 ARG A C 1
ATOM 783 O O . ARG A 1 101 ? -9.561 -6.409 12.623 1.00 77.94 101 ARG A O 1
ATOM 790 N N . ILE A 1 102 ? -9.505 -7.360 14.647 1.00 79.81 102 ILE A N 1
ATOM 791 C CA . ILE A 1 102 ? -8.036 -7.459 14.745 1.00 79.81 102 ILE A CA 1
ATOM 792 C C . ILE A 1 102 ? -7.425 -8.439 13.720 1.00 79.81 102 ILE A C 1
ATOM 794 O O . ILE A 1 102 ? -6.470 -8.054 13.050 1.00 79.81 102 ILE A O 1
ATOM 798 N N . PRO A 1 103 ? -7.925 -9.680 13.547 1.00 82.25 103 PRO A N 1
ATOM 799 C CA . PRO A 1 103 ? -7.347 -10.606 12.568 1.00 82.25 103 PRO A CA 1
ATOM 800 C C . PRO A 1 103 ? -7.509 -10.122 11.123 1.00 82.25 103 PRO A C 1
ATOM 802 O O . PRO A 1 103 ? -6.593 -10.307 10.325 1.00 82.25 103 PRO A O 1
ATOM 805 N N . VAL A 1 104 ? -8.616 -9.440 10.803 1.00 84.62 104 VAL A N 1
ATOM 806 C CA . VAL A 1 104 ? -8.810 -8.793 9.494 1.00 84.62 104 VAL A CA 1
ATOM 807 C C . VAL A 1 104 ? -7.754 -7.710 9.264 1.00 84.62 104 VAL A C 1
ATOM 809 O O . VAL A 1 104 ? -7.128 -7.680 8.210 1.00 84.62 104 VAL A O 1
ATOM 812 N N . LEU A 1 105 ? -7.476 -6.887 10.278 1.00 83.00 105 LEU A N 1
ATOM 813 C CA . LEU A 1 105 ? -6.427 -5.868 10.220 1.00 83.00 105 LEU A CA 1
ATOM 814 C C . LEU A 1 105 ? -5.033 -6.477 9.975 1.00 83.00 105 LEU A C 1
ATOM 816 O O . LEU A 1 105 ? -4.277 -5.985 9.138 1.00 83.00 105 LEU A O 1
ATOM 820 N N . CYS A 1 106 ? -4.701 -7.576 10.660 1.00 84.31 106 CYS A N 1
ATOM 821 C CA . CYS A 1 106 ? -3.442 -8.294 10.443 1.00 84.31 106 CYS A CA 1
ATOM 822 C C . CYS A 1 106 ? -3.350 -8.890 9.031 1.00 84.31 106 CYS A C 1
ATOM 824 O O . CYS A 1 106 ? -2.291 -8.809 8.410 1.00 84.31 106 CYS A O 1
ATOM 826 N N . ALA A 1 107 ? -4.443 -9.453 8.507 1.00 86.38 107 ALA A N 1
ATOM 827 C CA . ALA A 1 107 ? -4.496 -9.963 7.137 1.00 86.38 107 ALA A CA 1
ATOM 828 C C . ALA A 1 107 ? -4.262 -8.844 6.107 1.00 86.38 107 ALA A C 1
ATOM 830 O O . ALA A 1 107 ? -3.496 -9.031 5.158 1.00 86.38 107 ALA A O 1
ATOM 831 N N . SER A 1 108 ? -4.832 -7.654 6.325 1.00 86.75 108 SER A N 1
ATOM 832 C CA . SER A 1 108 ? -4.569 -6.481 5.485 1.00 86.75 108 SER A CA 1
ATOM 833 C C . SER A 1 108 ? -3.095 -6.073 5.514 1.00 86.75 108 SER A C 1
ATOM 835 O O . SER A 1 108 ? -2.491 -5.920 4.451 1.00 86.75 108 SER A O 1
ATOM 837 N N . ILE A 1 109 ? -2.474 -5.983 6.696 1.00 85.94 109 ILE A N 1
ATOM 838 C CA . ILE A 1 109 ? -1.040 -5.660 6.820 1.00 85.94 109 ILE A CA 1
ATOM 839 C C . ILE A 1 109 ? -0.180 -6.712 6.106 1.00 85.94 109 ILE A C 1
ATOM 841 O O . ILE A 1 109 ? 0.731 -6.363 5.355 1.00 85.94 109 ILE A O 1
ATOM 845 N N . LEU A 1 110 ? -0.490 -7.998 6.287 1.00 88.25 110 LEU A N 1
ATOM 846 C CA . LEU A 1 110 ? 0.238 -9.086 5.639 1.00 88.25 110 LEU A CA 1
ATOM 847 C C . LEU A 1 110 ? 0.133 -9.005 4.110 1.00 88.25 110 LEU A C 1
ATOM 849 O O . LEU A 1 110 ? 1.140 -9.156 3.422 1.00 88.25 110 LEU A O 1
ATOM 853 N N . SER A 1 111 ? -1.055 -8.699 3.577 1.00 87.94 111 SER A N 1
ATOM 854 C CA . SER A 1 111 ? -1.257 -8.514 2.134 1.00 87.94 111 SER A CA 1
ATOM 855 C C . SER A 1 111 ? -0.433 -7.351 1.566 1.00 87.94 111 SER A C 1
ATOM 857 O O . SER A 1 111 ? 0.107 -7.457 0.466 1.00 87.94 111 SER A O 1
ATOM 859 N N . MET A 1 112 ? -0.256 -6.270 2.336 1.00 84.50 112 MET A N 1
ATOM 860 C CA . MET A 1 112 ? 0.581 -5.131 1.944 1.00 84.50 112 MET A CA 1
ATOM 861 C C . MET A 1 112 ? 2.064 -5.508 1.900 1.00 84.50 112 MET A C 1
ATOM 863 O O . MET A 1 112 ? 2.754 -5.154 0.945 1.00 84.50 112 MET A O 1
ATOM 867 N N . LEU A 1 113 ? 2.548 -6.266 2.889 1.00 86.88 113 LEU A N 1
ATOM 868 C CA . LEU A 1 113 ? 3.929 -6.762 2.904 1.00 86.88 113 LEU A CA 1
ATOM 869 C C . LEU A 1 113 ? 4.198 -7.722 1.743 1.00 86.88 113 LEU A C 1
ATOM 871 O O . LEU A 1 113 ? 5.225 -7.604 1.078 1.00 86.88 113 LEU A O 1
ATOM 875 N N . LEU A 1 114 ? 3.260 -8.628 1.454 1.00 88.44 114 LEU A N 1
ATOM 876 C CA . LEU A 1 114 ? 3.352 -9.526 0.301 1.00 88.44 114 LEU A CA 1
ATOM 877 C C . LEU A 1 114 ? 3.369 -8.755 -1.021 1.00 88.44 114 LEU A C 1
ATOM 879 O O . LEU A 1 114 ? 4.164 -9.076 -1.899 1.00 88.44 114 LEU A O 1
ATOM 883 N N . SER A 1 115 ? 2.537 -7.720 -1.158 1.00 85.50 115 SER A N 1
ATOM 884 C CA . SER A 1 115 ? 2.551 -6.854 -2.340 1.00 85.50 115 SER A CA 1
ATOM 885 C C . SER A 1 115 ? 3.898 -6.166 -2.529 1.00 85.50 115 SER A C 1
ATOM 887 O O . SER A 1 115 ? 4.389 -6.085 -3.654 1.00 85.50 115 SER A O 1
ATOM 889 N N . GLN A 1 116 ? 4.502 -5.679 -1.443 1.00 82.38 116 GLN A N 1
ATOM 890 C CA . GLN A 1 116 ? 5.805 -5.025 -1.499 1.00 82.38 116 GLN A CA 1
ATOM 891 C C . GLN A 1 116 ? 6.912 -6.020 -1.861 1.00 82.38 116 GLN A C 1
ATOM 893 O O . GLN A 1 116 ? 7.763 -5.720 -2.697 1.00 82.38 116 GLN A O 1
ATOM 898 N N . ALA A 1 117 ? 6.879 -7.218 -1.274 1.00 85.94 117 ALA A N 1
ATOM 899 C CA . ALA A 1 117 ? 7.810 -8.292 -1.598 1.00 85.94 117 ALA A CA 1
ATOM 900 C C . ALA A 1 117 ? 7.688 -8.716 -3.069 1.00 85.94 117 ALA A C 1
ATOM 902 O O . ALA A 1 117 ? 8.700 -8.915 -3.736 1.00 85.94 117 ALA A O 1
ATOM 903 N N . TYR A 1 118 ? 6.464 -8.787 -3.597 1.00 85.38 118 TYR A N 1
ATOM 904 C CA . TYR A 1 118 ? 6.211 -9.092 -5.002 1.00 85.38 118 TYR A CA 1
ATOM 905 C C . TYR A 1 118 ? 6.758 -8.002 -5.936 1.00 85.38 118 TYR A C 1
ATOM 907 O O . TYR A 1 118 ? 7.429 -8.315 -6.917 1.00 85.38 118 TYR A O 1
ATOM 915 N N . ALA A 1 119 ? 6.564 -6.724 -5.594 1.00 78.12 119 ALA A N 1
ATOM 916 C CA . ALA A 1 119 ? 7.149 -5.612 -6.340 1.00 78.12 119 ALA A CA 1
ATOM 917 C C . ALA A 1 119 ? 8.689 -5.660 -6.336 1.00 78.12 119 ALA A C 1
ATOM 919 O O . ALA A 1 119 ? 9.311 -5.531 -7.388 1.00 78.12 119 ALA A O 1
ATOM 920 N N . MET A 1 120 ? 9.313 -5.917 -5.179 1.00 79.12 120 MET A N 1
ATOM 921 C CA . MET A 1 120 ? 10.770 -6.093 -5.085 1.00 79.12 120 MET A CA 1
ATOM 922 C C . MET A 1 120 ? 11.263 -7.287 -5.908 1.00 79.12 120 MET A C 1
ATOM 924 O O . MET A 1 120 ? 12.296 -7.191 -6.567 1.00 79.12 120 MET A O 1
ATOM 928 N N . PHE A 1 121 ? 10.519 -8.394 -5.903 1.00 82.44 121 PHE A N 1
ATOM 929 C CA . PHE A 1 121 ? 10.844 -9.582 -6.686 1.00 82.44 121 PHE A CA 1
ATOM 930 C C . PHE A 1 121 ? 10.816 -9.303 -8.195 1.00 82.44 121 PHE A C 1
ATOM 932 O O . PHE A 1 121 ? 11.731 -9.716 -8.909 1.00 82.44 121 PHE A O 1
ATOM 939 N N . ILE A 1 122 ? 9.819 -8.553 -8.678 1.00 78.00 122 ILE A N 1
ATOM 940 C CA . ILE A 1 122 ? 9.753 -8.122 -10.082 1.00 78.00 122 ILE A CA 1
ATOM 941 C C . ILE A 1 122 ? 10.928 -7.206 -10.421 1.00 78.00 122 ILE A C 1
ATOM 943 O O . ILE A 1 122 ? 11.588 -7.432 -11.430 1.00 78.00 122 ILE A O 1
ATOM 947 N N . CYS A 1 123 ? 11.232 -6.219 -9.572 1.00 69.62 123 CYS A N 1
ATOM 948 C CA . CYS A 1 123 ? 12.372 -5.326 -9.790 1.00 69.62 123 CYS A CA 1
ATOM 949 C C . CYS A 1 123 ? 13.702 -6.090 -9.849 1.00 69.62 123 CYS A C 1
ATOM 951 O O . CYS A 1 123 ? 14.538 -5.782 -10.691 1.00 69.62 123 CYS A O 1
ATOM 953 N N . TRP A 1 124 ? 13.893 -7.116 -9.015 1.00 76.12 124 TRP A N 1
ATOM 954 C CA . TRP A 1 124 ? 15.079 -7.977 -9.087 1.00 76.12 124 TRP A CA 1
ATOM 955 C C . TRP A 1 124 ? 15.162 -8.696 -10.437 1.00 76.12 124 TRP A C 1
ATOM 957 O O . TRP A 1 124 ? 16.225 -8.789 -11.044 1.00 76.12 124 TRP A O 1
ATOM 967 N N . LYS A 1 125 ? 14.034 -9.206 -10.934 1.00 72.31 125 LYS A N 1
ATOM 968 C CA . LYS A 1 125 ? 13.943 -9.918 -12.215 1.00 72.31 125 LYS A CA 1
ATOM 969 C C . LYS A 1 125 ? 13.675 -9.000 -13.417 1.00 72.31 125 LYS A C 1
ATOM 971 O O . LYS A 1 125 ? 13.341 -9.499 -14.492 1.00 72.31 125 LYS A O 1
ATOM 976 N N . SER A 1 126 ? 13.888 -7.692 -13.259 1.00 62.41 126 SER A N 1
ATOM 977 C CA . SER A 1 126 ? 13.681 -6.659 -14.284 1.00 62.41 126 SER A CA 1
ATOM 978 C C . SER A 1 126 ? 14.434 -6.923 -15.588 1.00 62.41 126 SER A C 1
ATOM 980 O O . SER A 1 126 ? 14.038 -6.407 -16.625 1.00 62.41 126 SER A O 1
ATOM 982 N N . GLU A 1 127 ? 15.529 -7.678 -15.545 1.00 62.88 127 GLU A N 1
ATOM 983 C CA . GLU A 1 127 ? 16.369 -7.945 -16.713 1.00 62.88 127 GLU A CA 1
ATOM 984 C C . GLU A 1 127 ? 15.801 -9.049 -17.624 1.00 62.88 127 GLU A C 1
ATOM 986 O O . GLU A 1 127 ? 16.225 -9.190 -18.764 1.00 62.88 127 GLU A O 1
ATOM 991 N N . SER A 1 128 ? 14.834 -9.842 -17.144 1.00 57.69 128 SER A N 1
ATOM 992 C CA . SER A 1 128 ? 14.301 -11.001 -17.884 1.00 57.69 128 SER A CA 1
ATOM 993 C C . SER A 1 128 ? 12.776 -11.058 -17.974 1.00 57.69 128 SER A C 1
ATOM 995 O O . SER A 1 128 ? 12.254 -11.861 -18.744 1.00 57.69 128 SER A O 1
ATOM 997 N N . ILE A 1 129 ? 12.047 -10.268 -17.179 1.00 60.25 129 ILE A N 1
ATOM 998 C CA . ILE A 1 129 ? 10.581 -10.316 -17.118 1.00 60.25 129 ILE A CA 1
ATOM 999 C C . ILE A 1 129 ? 9.995 -9.068 -17.791 1.00 60.25 129 ILE A C 1
ATOM 1001 O O . ILE A 1 129 ? 10.395 -7.954 -17.445 1.00 60.25 129 ILE A O 1
ATOM 1005 N N . PRO A 1 130 ? 9.037 -9.226 -18.724 1.00 65.44 130 PRO A N 1
ATOM 1006 C CA . PRO A 1 130 ? 8.405 -8.098 -19.389 1.00 65.44 130 PRO A CA 1
ATOM 1007 C C . PRO A 1 130 ? 7.505 -7.325 -18.411 1.00 65.44 130 PRO A C 1
ATOM 1009 O O . PRO A 1 130 ? 6.981 -7.880 -17.437 1.00 65.44 130 PRO A O 1
ATOM 1012 N N . LEU A 1 131 ? 7.352 -6.017 -18.641 1.00 62.91 131 LEU A N 1
ATOM 1013 C CA . LEU A 1 131 ? 6.704 -5.105 -17.693 1.00 62.91 131 LEU A CA 1
ATOM 1014 C C . LEU A 1 131 ? 5.251 -5.489 -17.359 1.00 62.91 131 LEU A C 1
ATOM 1016 O O . LEU A 1 131 ? 4.765 -5.084 -16.304 1.00 62.91 131 LEU A O 1
ATOM 1020 N N . GLU A 1 132 ? 4.557 -6.283 -18.183 1.00 68.06 132 GLU A N 1
ATOM 1021 C CA . GLU A 1 132 ? 3.172 -6.695 -17.916 1.00 68.06 132 GLU A CA 1
ATOM 1022 C C . GLU A 1 132 ? 3.015 -7.581 -16.668 1.00 68.06 132 GLU A C 1
ATOM 1024 O O . GLU A 1 132 ? 1.936 -7.615 -16.073 1.00 68.06 132 GLU A O 1
ATOM 1029 N N . ALA A 1 133 ? 4.078 -8.246 -16.194 1.00 72.75 133 ALA A N 1
ATOM 1030 C CA . ALA A 1 133 ? 4.021 -9.063 -14.975 1.00 72.75 133 ALA A CA 1
ATOM 1031 C C . ALA A 1 133 ? 3.657 -8.247 -13.719 1.00 72.75 133 ALA A C 1
ATOM 1033 O O . ALA A 1 133 ? 3.144 -8.790 -12.738 1.00 72.75 133 ALA A O 1
ATOM 1034 N N . ILE A 1 134 ? 3.858 -6.927 -13.756 1.00 74.06 134 ILE A N 1
ATOM 1035 C CA . ILE A 1 134 ? 3.537 -6.022 -12.651 1.00 74.06 134 ILE A CA 1
ATOM 1036 C C . ILE A 1 134 ? 2.029 -5.911 -12.386 1.00 74.06 134 ILE A C 1
ATOM 1038 O O . ILE A 1 134 ? 1.622 -5.577 -11.274 1.00 74.06 134 ILE A O 1
ATOM 1042 N N . TRP A 1 135 ? 1.176 -6.261 -13.354 1.00 75.88 135 TRP A N 1
ATOM 1043 C CA . TRP A 1 135 ? -0.280 -6.294 -13.160 1.00 75.88 135 TRP A CA 1
ATOM 1044 C C . TRP A 1 135 ? -0.708 -7.353 -12.136 1.00 75.88 135 TRP A C 1
ATOM 1046 O O . TRP A 1 135 ? -1.765 -7.217 -11.511 1.00 75.88 135 TRP A O 1
ATOM 1056 N N . GLY A 1 136 ? 0.151 -8.349 -11.890 1.00 78.31 136 GLY A N 1
ATOM 1057 C CA . GLY A 1 136 ? -0.007 -9.358 -10.848 1.00 78.31 136 GLY A CA 1
ATOM 1058 C C . GLY A 1 136 ? 0.045 -8.813 -9.417 1.00 78.31 136 GLY A C 1
ATOM 1059 O O . GLY A 1 136 ? -0.312 -9.546 -8.496 1.00 78.31 136 GLY A O 1
ATOM 1060 N N . LEU A 1 137 ? 0.405 -7.536 -9.200 1.00 79.12 137 LEU A N 1
ATOM 1061 C CA . LEU A 1 137 ? 0.372 -6.912 -7.867 1.00 79.12 137 LEU A CA 1
ATOM 1062 C C . LEU A 1 137 ? -1.011 -7.002 -7.202 1.00 79.12 137 LEU A C 1
ATOM 1064 O O . LEU A 1 137 ? -1.097 -7.042 -5.978 1.00 79.12 137 LEU A O 1
ATOM 1068 N N . GLY A 1 138 ? -2.092 -7.074 -7.983 1.00 77.81 138 GLY A N 1
ATOM 1069 C CA . GLY A 1 138 ? -3.446 -7.240 -7.456 1.00 77.81 138 GLY A CA 1
ATOM 1070 C C . GLY A 1 138 ? -3.688 -8.581 -6.750 1.00 77.81 138 GLY A C 1
ATOM 1071 O O . GLY A 1 138 ? -4.584 -8.655 -5.913 1.00 77.81 138 GLY A O 1
ATOM 1072 N N . VAL A 1 139 ? -2.903 -9.629 -7.035 1.00 84.19 139 VAL A N 1
ATOM 1073 C CA . VAL A 1 139 ? -3.081 -10.986 -6.480 1.00 84.19 139 VAL A CA 1
ATOM 1074 C C . VAL A 1 139 ? -2.812 -11.055 -4.974 1.00 84.19 139 VAL A C 1
ATOM 1076 O O . VAL A 1 139 ? -3.700 -11.496 -4.245 1.00 84.19 139 VAL A O 1
ATOM 1079 N N . PRO A 1 140 ? -1.654 -10.605 -4.449 1.00 81.31 140 PRO A N 1
ATOM 1080 C CA . PRO A 1 140 ? -1.431 -10.586 -3.004 1.00 81.31 140 PRO A CA 1
ATOM 1081 C C . PRO A 1 140 ? -2.439 -9.691 -2.272 1.00 81.31 140 PRO A C 1
ATOM 1083 O O . PRO A 1 140 ? -2.799 -9.985 -1.132 1.00 81.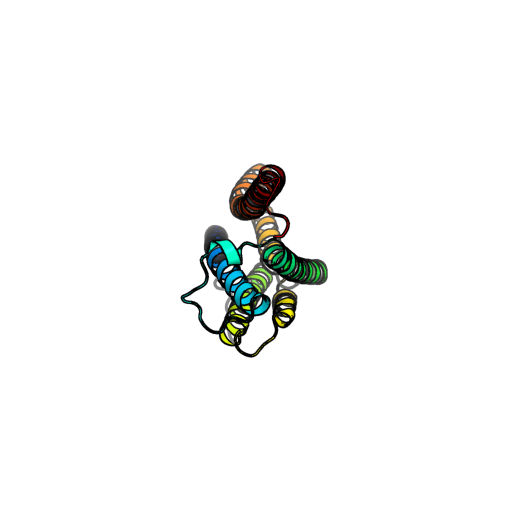31 140 PRO A O 1
ATOM 1086 N N . LEU A 1 141 ? -2.959 -8.649 -2.932 1.00 82.25 141 LEU A N 1
ATOM 1087 C CA . LEU A 1 141 ? -4.006 -7.796 -2.372 1.00 82.25 141 LEU A CA 1
ATOM 1088 C C . LEU A 1 141 ? -5.364 -8.492 -2.273 1.00 82.25 141 LEU A C 1
ATOM 1090 O O . LEU A 1 141 ? -6.147 -8.111 -1.407 1.00 82.25 141 LEU A O 1
ATOM 1094 N N . LEU A 1 142 ? -5.642 -9.530 -3.068 1.00 81.38 142 LEU A N 1
ATOM 1095 C CA . LEU A 1 142 ? -6.890 -10.290 -2.934 1.00 81.38 142 LEU A CA 1
ATOM 1096 C C . LEU A 1 142 ? -7.006 -10.993 -1.569 1.00 81.38 142 LEU A C 1
ATOM 1098 O O . LEU A 1 142 ? -8.101 -11.328 -1.132 1.00 81.38 142 LEU A O 1
ATOM 1102 N N . LEU A 1 143 ? -5.894 -11.212 -0.868 1.00 79.88 143 LEU A N 1
ATOM 1103 C CA . LEU A 1 143 ? -5.904 -11.902 0.422 1.00 79.88 143 LEU A CA 1
ATOM 1104 C C . LEU A 1 143 ? -6.262 -10.988 1.605 1.00 79.88 143 LEU A C 1
ATOM 1106 O O . LEU A 1 143 ? -6.680 -11.487 2.646 1.00 79.88 143 LEU A O 1
ATOM 1110 N N . GLY A 1 144 ? -6.107 -9.666 1.475 1.00 75.44 144 GLY A N 1
ATOM 1111 C CA . GLY A 1 144 ? -6.299 -8.739 2.604 1.00 75.44 144 GLY A CA 1
ATOM 1112 C C . GLY A 1 144 ? -6.834 -7.351 2.250 1.00 75.44 144 GLY A C 1
ATOM 1113 O O . GLY A 1 144 ? -6.973 -6.515 3.141 1.00 75.44 144 GLY A O 1
ATOM 1114 N N . GLY A 1 145 ? -7.113 -7.087 0.970 1.00 77.62 145 GLY A N 1
ATOM 1115 C CA . GLY A 1 145 ? -7.634 -5.830 0.416 1.00 77.62 145 GLY A CA 1
ATOM 1116 C C . GLY A 1 145 ? -6.756 -4.593 0.610 1.00 77.62 145 GLY A C 1
ATOM 1117 O O . GLY A 1 145 ? -7.175 -3.481 0.286 1.00 77.62 145 GLY A O 1
ATOM 1118 N N . GLY A 1 146 ? -5.532 -4.776 1.107 1.00 81.56 146 GLY A N 1
ATOM 1119 C CA . GLY A 1 146 ? -4.532 -3.729 1.226 1.00 81.56 146 GLY A CA 1
ATOM 1120 C C . GLY A 1 146 ? -4.941 -2.570 2.140 1.00 81.56 146 GLY A C 1
ATOM 1121 O O . GLY A 1 146 ? -5.627 -2.734 3.150 1.00 81.56 146 GLY A O 1
ATOM 1122 N N . ARG A 1 147 ? -4.479 -1.374 1.767 1.00 80.88 147 ARG A N 1
ATOM 1123 C CA . ARG A 1 147 ? -4.581 -0.146 2.572 1.00 80.88 147 ARG A CA 1
ATOM 1124 C C . ARG A 1 147 ? -6.032 0.254 2.841 1.00 80.88 147 ARG A C 1
ATOM 1126 O O . ARG A 1 147 ? -6.383 0.525 3.980 1.00 80.88 147 ARG A O 1
ATOM 1133 N N . SER A 1 148 ? -6.893 0.212 1.824 1.00 81.25 148 SER A N 1
ATOM 1134 C CA . SER A 1 148 ? -8.286 0.663 1.943 1.00 81.25 148 SER A CA 1
ATOM 1135 C C . SER A 1 148 ? -9.090 -0.118 2.988 1.00 81.25 148 SER A C 1
ATOM 1137 O O . SER A 1 148 ? -9.876 0.479 3.721 1.00 81.25 148 SER A O 1
ATOM 1139 N N . ILE A 1 149 ? -8.881 -1.435 3.102 1.00 83.88 149 ILE A N 1
ATOM 1140 C CA . ILE A 1 149 ? -9.570 -2.246 4.118 1.00 83.88 149 ILE A CA 1
ATOM 1141 C C . ILE A 1 149 ? -8.982 -2.007 5.510 1.00 83.88 149 ILE A C 1
ATOM 1143 O O . ILE A 1 149 ? -9.744 -1.900 6.470 1.00 83.88 149 ILE A O 1
ATOM 1147 N N . ALA A 1 150 ? -7.659 -1.852 5.631 1.00 84.19 150 ALA A N 1
ATOM 1148 C CA . ALA A 1 150 ? -7.029 -1.511 6.907 1.00 84.19 150 ALA A CA 1
ATOM 1149 C C . ALA A 1 150 ? -7.581 -0.188 7.473 1.00 84.19 150 ALA A C 1
ATOM 1151 O O . ALA A 1 150 ? -7.918 -0.109 8.654 1.00 84.19 150 ALA A O 1
ATOM 1152 N N . GLU A 1 151 ? -7.753 0.822 6.620 1.00 80.88 151 GLU A N 1
ATOM 1153 C CA . GLU A 1 151 ? -8.358 2.106 6.984 1.00 80.88 151 GLU A CA 1
ATOM 1154 C C . GLU A 1 151 ? -9.832 1.963 7.394 1.00 80.88 151 GLU A C 1
ATOM 1156 O O . GLU A 1 151 ? -10.247 2.484 8.432 1.00 80.88 151 GLU A O 1
ATOM 1161 N N . ALA A 1 152 ? -10.626 1.213 6.623 1.00 83.06 152 ALA A N 1
ATOM 1162 C CA . ALA A 1 152 ? -12.030 0.955 6.942 1.00 83.06 152 ALA A CA 1
ATOM 1163 C C . ALA A 1 152 ? -12.195 0.233 8.291 1.00 83.06 152 ALA A C 1
ATOM 1165 O O . ALA A 1 152 ? -13.044 0.609 9.102 1.00 83.06 152 ALA A O 1
ATOM 1166 N N . MET A 1 153 ? -11.350 -0.765 8.563 1.00 83.44 153 MET A N 1
ATOM 1167 C CA . MET A 1 153 ? -11.336 -1.476 9.841 1.00 83.44 153 MET A CA 1
ATOM 1168 C C . MET A 1 153 ? -10.922 -0.563 10.992 1.00 83.44 153 MET A C 1
ATOM 1170 O O . MET A 1 153 ? -11.539 -0.618 12.052 1.00 83.44 153 MET A O 1
ATOM 1174 N N . MET A 1 154 ? -9.944 0.323 10.791 1.00 79.56 154 MET A N 1
ATOM 1175 C CA . MET A 1 154 ? -9.582 1.326 11.794 1.00 79.56 154 MET A CA 1
ATOM 1176 C C . MET A 1 154 ? -10.767 2.218 12.157 1.00 79.56 154 MET A C 1
ATOM 1178 O O . MET A 1 154 ? -11.071 2.357 13.342 1.00 79.56 154 MET A O 1
ATOM 1182 N N . PHE A 1 155 ? -11.489 2.748 11.165 1.00 77.00 155 PHE A N 1
ATOM 1183 C CA . PHE A 1 155 ? -12.688 3.547 11.426 1.00 77.00 155 PHE A CA 1
ATOM 1184 C C . PHE A 1 155 ? -13.748 2.766 12.181 1.00 77.00 155 PHE A C 1
ATOM 1186 O O . PHE A 1 155 ? -14.325 3.299 13.127 1.00 77.00 155 PHE A O 1
ATOM 1193 N N . ALA A 1 156 ? -13.979 1.510 11.802 1.00 81.31 156 ALA A N 1
ATOM 1194 C CA . ALA A 1 156 ? -14.911 0.658 12.513 1.00 81.31 156 ALA A CA 1
ATOM 1195 C C . ALA A 1 156 ? -14.493 0.542 13.988 1.00 81.31 156 ALA A C 1
ATOM 1197 O O . ALA A 1 156 ? -15.287 0.843 14.878 1.00 81.31 156 ALA A O 1
ATOM 1198 N N . ILE A 1 157 ? -13.250 0.139 14.279 1.00 77.69 157 ILE A N 1
ATOM 1199 C CA . ILE A 1 157 ? -12.785 -0.076 15.660 1.00 77.69 157 ILE A CA 1
ATOM 1200 C C . ILE A 1 157 ? -12.853 1.226 16.477 1.00 77.69 157 ILE A C 1
ATOM 1202 O O . ILE A 1 157 ? -13.316 1.200 17.616 1.00 77.69 157 ILE A O 1
ATOM 1206 N N . THR A 1 158 ? -12.465 2.372 15.911 1.00 73.69 158 THR A N 1
ATOM 1207 C CA . THR A 1 158 ? -12.637 3.677 16.571 1.00 73.69 158 THR A CA 1
ATOM 1208 C C . THR A 1 158 ? -14.108 3.950 16.883 1.00 73.69 158 THR A C 1
ATOM 1210 O O . THR A 1 158 ? -14.439 4.407 17.974 1.00 73.69 158 THR A O 1
ATOM 1213 N N . ALA A 1 159 ? -15.003 3.626 15.953 1.00 75.19 159 ALA A N 1
ATOM 1214 C CA . ALA A 1 159 ? -16.431 3.837 16.108 1.00 75.19 159 ALA A CA 1
ATOM 1215 C C . ALA A 1 159 ? -17.070 2.926 17.177 1.00 75.19 159 ALA A C 1
ATOM 1217 O O . ALA A 1 159 ? -18.110 3.299 17.703 1.00 75.19 159 ALA A O 1
ATOM 1218 N N . ASP A 1 160 ? -16.465 1.785 17.514 1.00 74.81 160 ASP A N 1
ATOM 1219 C CA . ASP A 1 160 ? -16.941 0.888 18.582 1.00 74.81 160 ASP A CA 1
ATOM 1220 C C . ASP A 1 160 ? -16.494 1.309 19.987 1.00 74.81 160 ASP A C 1
ATOM 1222 O O . ASP A 1 160 ? -17.131 0.944 20.972 1.00 74.81 160 ASP A O 1
ATOM 1226 N N . VAL A 1 161 ? -15.366 2.015 20.102 1.00 72.62 161 VAL A N 1
ATOM 1227 C CA . VAL A 1 161 ? -14.762 2.353 21.405 1.00 72.62 161 VAL A CA 1
ATOM 1228 C C . VAL A 1 161 ? -15.165 3.735 21.899 1.00 72.62 161 VAL A C 1
ATOM 1230 O O . VAL A 1 161 ? -15.137 3.992 23.103 1.00 72.62 161 VAL A O 1
ATOM 1233 N N . VAL A 1 162 ? -15.540 4.636 20.993 1.00 71.69 162 VAL A N 1
ATOM 1234 C CA . VAL A 1 162 ? -15.881 6.007 21.364 1.00 71.69 162 VAL A CA 1
ATOM 1235 C C . VAL A 1 162 ? -17.371 6.100 21.730 1.00 71.69 162 VAL A C 1
ATOM 1237 O O . VAL A 1 162 ? -18.207 5.761 20.894 1.00 71.69 162 VAL A O 1
ATOM 1240 N N . PRO A 1 163 ? -17.722 6.587 22.938 1.00 69.12 163 PRO A N 1
ATOM 1241 C CA . PRO A 1 163 ? -19.114 6.821 23.327 1.00 69.12 163 PRO A CA 1
ATOM 1242 C C . PRO A 1 163 ? -19.781 7.866 22.419 1.00 69.12 163 PRO A C 1
ATOM 1244 O O . PRO A 1 163 ? -19.109 8.783 21.933 1.00 69.12 163 PRO A O 1
ATOM 1247 N N . ASP A 1 164 ? -21.095 7.739 22.205 1.00 69.56 164 ASP A N 1
ATOM 1248 C CA . ASP A 1 164 ? -21.843 8.462 21.160 1.00 69.56 164 ASP A CA 1
ATOM 1249 C C . ASP A 1 164 ? -21.636 9.987 21.173 1.00 69.56 164 ASP A C 1
ATOM 1251 O O . ASP A 1 164 ? -21.488 10.590 20.111 1.00 69.56 164 ASP A O 1
ATOM 1255 N N . ASP A 1 165 ? -21.475 10.599 22.351 1.00 70.75 165 ASP A N 1
ATOM 1256 C CA . ASP A 1 165 ? -21.248 12.046 22.508 1.00 70.75 165 ASP A CA 1
ATOM 1257 C C . ASP A 1 165 ? -19.939 12.572 21.889 1.00 70.75 165 ASP A C 1
ATOM 1259 O O . ASP A 1 165 ? -19.810 13.763 21.603 1.00 70.75 165 ASP A O 1
ATOM 1263 N N . LYS A 1 166 ? -18.928 11.715 21.689 1.00 68.38 166 LYS A N 1
ATOM 1264 C CA . LYS A 1 166 ? -17.614 12.115 21.138 1.00 68.38 166 LYS A CA 1
ATOM 1265 C C . LYS A 1 166 ? -17.232 11.367 19.863 1.00 68.38 166 LYS A C 1
ATOM 1267 O O . LYS A 1 166 ? -16.172 11.640 19.297 1.00 68.38 166 LYS A O 1
ATOM 1272 N N . ARG A 1 167 ? -18.080 10.448 19.391 1.00 68.19 167 ARG A N 1
ATOM 1273 C CA . ARG A 1 167 ? -17.794 9.546 18.264 1.00 68.19 167 ARG A CA 1
ATOM 1274 C C . ARG A 1 167 ? -17.537 10.300 16.971 1.00 68.19 167 ARG A C 1
ATOM 1276 O O . ARG A 1 167 ? -16.532 10.052 16.313 1.00 68.19 167 ARG A O 1
ATOM 1283 N N . SER A 1 168 ? -18.390 11.271 16.653 1.00 69.31 168 SER A N 1
ATOM 1284 C CA . SER A 1 168 ? -18.201 12.150 15.497 1.00 69.31 168 SER A CA 1
ATOM 1285 C C . SER A 1 168 ? -16.865 12.882 15.578 1.00 69.31 168 SER A C 1
ATOM 1287 O O . SER A 1 168 ? -16.154 12.943 14.577 1.00 69.31 168 SER A O 1
ATOM 1289 N N . ARG A 1 169 ? -16.493 13.349 16.782 1.00 73.75 169 ARG A N 1
ATOM 1290 C CA . ARG A 1 169 ? -15.259 14.097 17.010 1.00 73.75 169 ARG A CA 1
ATOM 1291 C C . ARG A 1 169 ? -13.998 13.302 16.710 1.00 73.75 169 ARG A C 1
ATOM 1293 O O . ARG A 1 169 ? -13.167 13.697 15.902 1.00 73.75 169 ARG A O 1
ATOM 1300 N N . VAL A 1 170 ? -13.900 12.135 17.324 1.00 71.00 170 VAL A N 1
ATOM 1301 C CA . VAL A 1 170 ? -12.721 11.276 17.191 1.00 71.00 170 VAL A CA 1
ATOM 1302 C C . VAL A 1 170 ? -12.640 10.651 15.795 1.00 71.00 170 VAL A C 1
ATOM 1304 O O . VAL A 1 170 ? -11.547 10.493 15.259 1.00 71.00 170 VAL A O 1
ATOM 1307 N N . VAL A 1 171 ? -13.777 10.331 15.167 1.00 73.44 171 VAL A N 1
ATOM 1308 C CA . VAL A 1 171 ? -13.790 9.799 13.795 1.00 73.44 171 VAL A CA 1
ATOM 1309 C C . VAL A 1 171 ? -13.318 10.844 12.785 1.00 73.44 171 VAL A C 1
ATOM 1311 O O . VAL A 1 171 ? -12.583 10.478 11.867 1.00 73.44 171 VAL A O 1
ATOM 1314 N N . TRP A 1 172 ? -13.677 12.128 12.936 1.00 75.44 172 TRP A N 1
ATOM 1315 C CA . TRP A 1 172 ? -13.143 13.154 12.036 1.00 75.44 172 TRP A CA 1
ATOM 1316 C C . TRP A 1 172 ? -11.660 13.411 12.271 1.00 75.44 172 TRP A C 1
ATOM 1318 O O . TRP A 1 172 ? -10.942 13.518 11.285 1.00 75.44 172 TRP A O 1
ATOM 1328 N N . GLU A 1 173 ? -11.195 13.425 13.527 1.00 74.81 173 GLU A N 1
ATOM 1329 C CA . GLU A 1 173 ? -9.769 13.578 13.869 1.00 74.81 173 GLU A CA 1
ATOM 1330 C C . GLU A 1 173 ? -8.933 12.420 13.294 1.00 74.81 173 GLU A C 1
ATOM 1332 O O . GLU A 1 173 ? -7.892 12.630 12.672 1.00 74.81 173 GLU A O 1
ATOM 1337 N N . ALA A 1 174 ? -9.419 11.183 13.426 1.00 70.00 174 ALA A N 1
ATOM 1338 C CA . ALA A 1 174 ? -8.776 10.015 12.832 1.00 70.00 174 ALA A CA 1
ATOM 1339 C C . ALA A 1 174 ? -8.790 10.076 11.297 1.00 70.00 174 ALA A C 1
ATOM 1341 O O . ALA A 1 174 ? -7.801 9.731 10.649 1.00 70.00 174 ALA A O 1
ATOM 1342 N N . ARG A 1 175 ? -9.896 10.545 10.702 1.00 72.31 175 ARG A N 1
ATOM 1343 C CA . ARG A 1 175 ? -10.027 10.670 9.247 1.00 72.31 175 ARG A CA 1
ATOM 1344 C C . ARG A 1 175 ? -9.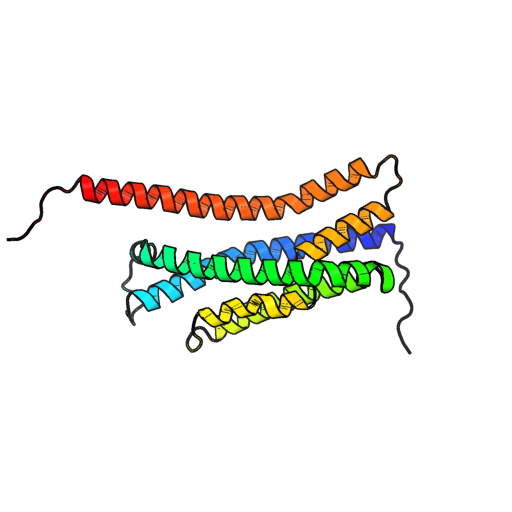074 11.705 8.674 1.00 72.31 175 ARG A C 1
ATOM 1346 O O . ARG A 1 175 ? -8.498 11.441 7.621 1.00 72.31 175 ARG A O 1
ATOM 1353 N N . SER A 1 176 ? -8.878 12.839 9.341 1.00 75.69 176 SER A N 1
ATOM 1354 C CA . SER A 1 176 ? -7.926 13.847 8.880 1.00 75.69 176 SER A CA 1
ATOM 1355 C C . SER A 1 176 ? -6.499 13.298 8.869 1.00 75.69 176 SER A C 1
ATOM 1357 O O . SER A 1 176 ? -5.833 13.433 7.845 1.00 75.69 176 SER A O 1
ATOM 1359 N N . ILE A 1 177 ? -6.064 12.590 9.917 1.00 71.56 177 ILE A N 1
ATOM 1360 C CA . ILE A 1 177 ? -4.717 11.985 9.979 1.00 71.56 177 ILE A CA 1
ATOM 1361 C C . ILE A 1 177 ? -4.510 10.960 8.855 1.00 71.56 177 ILE A C 1
ATOM 1363 O O . ILE A 1 177 ? -3.488 10.984 8.172 1.00 71.56 177 ILE A O 1
ATOM 1367 N N . LEU A 1 178 ? -5.492 10.088 8.618 1.00 67.88 178 LEU A N 1
ATOM 1368 C CA . LEU A 1 178 ? -5.414 9.066 7.568 1.00 67.88 178 LEU A CA 1
ATOM 1369 C C . LEU A 1 178 ? -5.417 9.683 6.161 1.00 67.88 178 LEU A C 1
ATOM 1371 O O . LEU A 1 178 ? -4.661 9.269 5.284 1.00 67.88 178 LEU A O 1
ATOM 1375 N N . SER A 1 179 ? -6.226 10.726 5.956 1.00 68.81 179 SER A N 1
ATOM 1376 C CA . SER A 1 179 ? -6.323 11.419 4.670 1.00 68.81 179 SER A CA 1
ATOM 1377 C C . SER A 1 179 ? -5.046 12.165 4.276 1.00 68.81 179 SER A C 1
ATOM 1379 O O . SER A 1 179 ? -4.883 12.479 3.098 1.00 68.81 179 SER A O 1
ATOM 1381 N N . MET A 1 180 ? -4.116 12.423 5.206 1.00 69.12 180 MET A N 1
ATOM 1382 C CA . MET A 1 180 ? -2.827 13.041 4.873 1.00 69.12 180 MET A CA 1
ATOM 1383 C C . MET A 1 180 ? -2.019 12.181 3.895 1.00 69.12 180 MET A C 1
ATOM 1385 O O . MET A 1 180 ? -1.407 12.725 2.978 1.00 69.12 180 MET A O 1
ATOM 1389 N N . ASP A 1 181 ? -2.063 10.852 4.026 1.00 68.00 181 ASP A N 1
ATOM 1390 C CA . ASP A 1 181 ? -1.394 9.948 3.083 1.00 68.00 181 ASP A CA 1
ATOM 1391 C C . ASP A 1 181 ? -2.023 10.023 1.683 1.00 68.00 181 ASP A C 1
ATOM 1393 O O . ASP A 1 181 ? -1.324 10.195 0.679 1.00 68.00 181 ASP A O 1
ATOM 1397 N N . ALA A 1 182 ? -3.356 9.976 1.619 1.00 66.50 182 ALA A N 1
ATOM 1398 C CA . ALA A 1 182 ? -4.098 10.127 0.371 1.00 66.50 182 ALA A CA 1
ATOM 1399 C C . ALA A 1 182 ? -3.830 11.492 -0.283 1.00 66.50 182 ALA A C 1
ATOM 1401 O O . ALA A 1 182 ? -3.631 11.573 -1.494 1.00 66.50 182 ALA A O 1
ATOM 1402 N N . THR A 1 183 ? -3.747 12.555 0.519 1.00 69.38 183 THR A N 1
ATOM 1403 C CA . THR A 1 183 ? -3.448 13.913 0.049 1.00 69.38 183 THR A CA 1
ATOM 1404 C C . THR A 1 183 ? -2.035 13.995 -0.517 1.00 69.38 183 THR A C 1
ATOM 1406 O O . THR A 1 183 ? -1.854 14.546 -1.597 1.00 69.38 183 THR A O 1
ATOM 1409 N N . LEU A 1 184 ? -1.039 13.390 0.139 1.00 67.75 184 LEU A N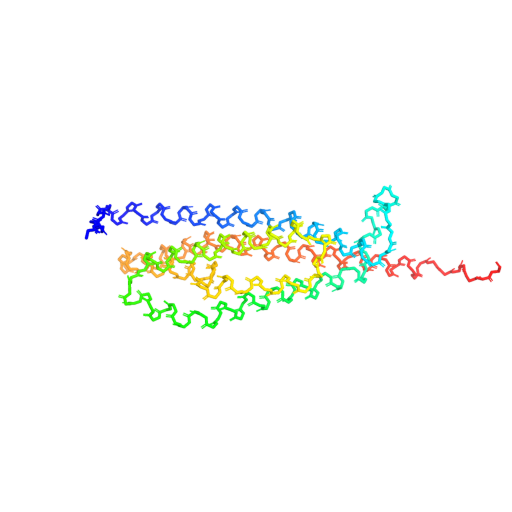 1
ATOM 1410 C CA . LEU A 1 184 ? 0.340 13.331 -0.361 1.00 67.75 184 LEU A CA 1
ATOM 1411 C C . LEU A 1 184 ? 0.426 12.597 -1.710 1.00 67.75 184 LEU A C 1
ATOM 1413 O O . LEU A 1 184 ? 1.184 12.993 -2.597 1.00 67.75 184 LEU A O 1
ATOM 1417 N N . ARG A 1 185 ? -0.370 11.539 -1.884 1.00 66.56 185 ARG A N 1
ATOM 1418 C CA . ARG A 1 185 ? -0.460 10.769 -3.132 1.00 66.56 185 ARG A CA 1
ATOM 1419 C C . ARG A 1 185 ? -1.143 11.549 -4.247 1.00 66.56 185 ARG A C 1
ATOM 1421 O O . ARG A 1 185 ? -0.604 11.590 -5.350 1.00 66.56 185 ARG A O 1
ATOM 1428 N N . ILE A 1 186 ? -2.275 12.193 -3.964 1.00 66.38 186 ILE A N 1
ATOM 1429 C CA . ILE A 1 186 ? -2.965 13.064 -4.925 1.00 66.38 186 ILE A CA 1
ATOM 1430 C C . ILE A 1 186 ? -2.039 14.206 -5.326 1.00 66.38 186 ILE A C 1
ATOM 1432 O O . ILE A 1 186 ? -1.827 14.400 -6.514 1.00 66.38 186 ILE A O 1
ATOM 1436 N N . LEU A 1 187 ? -1.399 14.878 -4.362 1.00 64.69 187 LEU A N 1
ATOM 1437 C CA . LEU A 1 187 ? -0.436 15.939 -4.639 1.00 64.69 187 LEU A CA 1
ATOM 1438 C C . LEU A 1 187 ? 0.705 15.427 -5.523 1.00 64.69 187 LEU A C 1
ATOM 1440 O O . LEU A 1 187 ? 1.118 16.130 -6.433 1.00 64.69 187 LEU A O 1
ATOM 1444 N N . ARG A 1 188 ? 1.196 14.198 -5.324 1.00 63.09 188 ARG A N 1
ATOM 1445 C CA . ARG A 1 188 ? 2.222 13.588 -6.187 1.00 63.09 188 ARG A CA 1
ATOM 1446 C C . ARG A 1 188 ? 1.718 13.331 -7.610 1.00 63.09 188 ARG A C 1
ATOM 1448 O O . ARG A 1 188 ? 2.435 13.647 -8.557 1.00 63.09 188 ARG A O 1
ATOM 1455 N N . VAL A 1 189 ? 0.513 12.778 -7.763 1.00 63.44 189 VAL A N 1
ATOM 1456 C CA . VAL A 1 189 ? -0.121 12.550 -9.075 1.00 63.44 189 VAL A CA 1
ATOM 1457 C C . VAL A 1 189 ? -0.360 13.877 -9.791 1.00 63.44 189 VAL A C 1
ATOM 1459 O O . VAL A 1 189 ? -0.027 13.996 -10.968 1.00 63.44 189 VAL A O 1
ATOM 1462 N N . ASP A 1 190 ? -0.866 14.885 -9.082 1.00 55.72 190 ASP A N 1
ATOM 1463 C CA . ASP A 1 190 ? -1.129 16.211 -9.635 1.00 55.72 190 ASP A CA 1
ATOM 1464 C C . ASP A 1 190 ? 0.163 16.945 -9.966 1.00 55.72 190 ASP A C 1
ATOM 1466 O O . ASP A 1 190 ? 0.284 17.485 -11.056 1.00 55.72 190 ASP A O 1
ATOM 1470 N N . THR A 1 191 ? 1.176 16.900 -9.098 1.00 59.34 191 THR A N 1
ATOM 1471 C CA . THR A 1 191 ? 2.488 17.502 -9.384 1.00 59.34 191 THR A CA 1
ATOM 1472 C C . THR A 1 191 ? 3.131 16.819 -10.589 1.00 59.34 191 THR A C 1
ATOM 1474 O O . THR A 1 191 ? 3.675 17.502 -11.455 1.00 59.34 191 THR A O 1
ATOM 1477 N N . GLY A 1 192 ? 3.032 15.490 -10.708 1.00 56.00 192 GLY A N 1
ATOM 1478 C CA . GLY A 1 192 ? 3.499 14.741 -11.879 1.00 56.00 192 GLY A CA 1
ATOM 1479 C C . GLY A 1 192 ? 2.757 15.127 -13.163 1.00 56.00 192 GLY A C 1
ATOM 1480 O O . GLY A 1 192 ? 3.386 15.411 -14.181 1.00 56.00 192 GLY A O 1
ATOM 1481 N N . ARG A 1 193 ? 1.425 15.223 -13.107 1.00 51.03 193 ARG A N 1
ATOM 1482 C CA . ARG A 1 193 ? 0.576 15.619 -14.240 1.00 51.03 193 ARG A CA 1
ATOM 1483 C C . ARG A 1 193 ? 0.793 17.080 -14.648 1.00 51.03 193 ARG A C 1
ATOM 1485 O O . ARG A 1 193 ? 0.943 17.357 -15.833 1.00 51.03 193 ARG A O 1
ATOM 1492 N N . TRP A 1 194 ? 0.877 18.003 -13.691 1.00 43.75 194 TRP A N 1
ATOM 1493 C CA . TRP A 1 194 ? 1.135 19.430 -13.915 1.00 43.75 194 TRP A CA 1
ATOM 1494 C C . TRP A 1 194 ? 2.528 19.696 -14.479 1.00 43.75 194 TRP A C 1
ATOM 1496 O O . TRP A 1 194 ? 2.677 20.494 -15.405 1.00 43.75 194 TRP A O 1
ATOM 1506 N N . THR A 1 195 ? 3.556 19.038 -13.938 1.00 54.03 195 THR A N 1
ATOM 1507 C CA . THR A 1 195 ? 4.928 19.180 -14.450 1.00 54.03 195 THR A CA 1
ATOM 1508 C C . THR A 1 195 ? 5.069 18.595 -15.850 1.00 54.03 195 THR A C 1
ATOM 1510 O O . THR A 1 195 ? 5.752 19.193 -16.678 1.00 54.03 195 THR A O 1
ATOM 1513 N N . CYS A 1 196 ? 4.382 17.488 -16.145 1.00 48.19 196 CYS A N 1
ATOM 1514 C CA . CYS A 1 196 ? 4.318 16.917 -17.487 1.00 48.19 196 CYS A CA 1
ATOM 1515 C C . CYS A 1 196 ? 3.576 17.851 -18.459 1.00 48.19 196 CYS A C 1
ATOM 1517 O O . CYS A 1 196 ? 4.136 18.231 -19.483 1.00 48.19 196 CYS A O 1
ATOM 1519 N N . SER A 1 197 ? 2.383 18.333 -18.093 1.00 49.94 197 SER A N 1
ATOM 1520 C CA . SER A 1 197 ? 1.580 19.226 -18.940 1.00 49.94 197 SER A CA 1
ATOM 1521 C C . SER A 1 197 ? 2.286 20.550 -19.250 1.00 49.94 197 SER A C 1
ATOM 1523 O O . SER A 1 197 ? 2.243 20.997 -20.392 1.00 49.94 197 SER A O 1
ATOM 1525 N N . ARG A 1 198 ? 2.991 21.160 -18.283 1.00 51.00 198 ARG A N 1
ATOM 1526 C CA . ARG A 1 198 ? 3.793 22.371 -18.546 1.00 51.00 198 ARG A CA 1
ATOM 1527 C C . ARG A 1 198 ? 4.961 22.116 -19.490 1.00 51.00 198 ARG A C 1
ATOM 1529 O O . ARG A 1 198 ? 5.287 22.992 -20.281 1.00 51.00 198 ARG A O 1
ATOM 1536 N N . ARG A 1 199 ? 5.617 20.959 -19.385 1.00 54.25 199 ARG A N 1
ATOM 1537 C CA . ARG A 1 199 ? 6.812 20.651 -20.181 1.00 54.25 199 ARG A CA 1
ATOM 1538 C C . ARG A 1 199 ? 6.450 20.276 -21.623 1.00 54.25 199 ARG A C 1
ATOM 1540 O O . ARG A 1 199 ? 7.146 20.715 -22.527 1.00 54.25 199 ARG A O 1
ATOM 1547 N N . VAL A 1 200 ? 5.334 19.569 -21.834 1.00 55.12 200 VAL A N 1
ATOM 1548 C CA . VAL A 1 200 ? 4.749 19.339 -23.172 1.00 55.12 200 VAL A CA 1
ATOM 1549 C C . VAL A 1 200 ? 4.381 20.672 -23.820 1.00 55.12 200 VAL A C 1
ATOM 1551 O O . VAL A 1 200 ? 4.837 20.961 -24.919 1.00 55.12 200 VAL A O 1
ATOM 1554 N N . TYR A 1 201 ? 3.680 21.545 -23.089 1.00 50.25 201 TYR A N 1
ATOM 1555 C CA . TYR A 1 201 ? 3.326 22.873 -23.592 1.00 50.25 201 TYR A CA 1
ATOM 1556 C C . TYR A 1 201 ? 4.565 23.720 -23.942 1.00 50.25 201 TYR A C 1
ATOM 1558 O O . TYR A 1 201 ? 4.578 24.411 -24.953 1.00 50.25 201 TYR A O 1
ATOM 1566 N N . ALA A 1 202 ? 5.638 23.635 -23.147 1.00 58.47 202 ALA A N 1
ATOM 1567 C CA . ALA A 1 202 ? 6.901 24.313 -23.444 1.00 58.47 202 ALA A CA 1
ATOM 1568 C C . ALA A 1 202 ? 7.598 23.757 -24.702 1.00 58.47 202 ALA A C 1
ATOM 1570 O O . ALA A 1 202 ? 8.121 24.533 -25.497 1.00 58.47 202 ALA A O 1
ATOM 1571 N N . ARG A 1 203 ? 7.568 22.434 -24.911 1.00 56.28 203 ARG A N 1
ATOM 1572 C CA . ARG A 1 203 ? 8.172 21.769 -26.077 1.00 56.28 203 ARG A CA 1
ATOM 1573 C C . ARG A 1 203 ? 7.387 22.034 -27.370 1.00 56.28 203 ARG A C 1
ATOM 1575 O O . ARG A 1 203 ? 7.994 22.221 -28.421 1.00 56.28 203 ARG A O 1
ATOM 1582 N N . ASP A 1 204 ? 6.058 22.107 -27.297 1.00 54.72 204 ASP A N 1
ATOM 1583 C CA . ASP A 1 204 ? 5.212 22.514 -28.428 1.00 54.72 204 ASP A CA 1
ATOM 1584 C C . ASP A 1 204 ? 5.436 23.979 -28.815 1.00 54.72 204 ASP A C 1
ATOM 1586 O O . ASP A 1 204 ? 5.490 24.299 -30.006 1.00 54.72 204 ASP A O 1
ATOM 1590 N N . ILE A 1 205 ? 5.648 24.862 -27.831 1.00 56.88 205 ILE A N 1
ATOM 1591 C CA . ILE A 1 205 ? 6.054 26.253 -28.076 1.00 56.88 205 ILE A CA 1
ATOM 1592 C C . ILE A 1 205 ? 7.427 26.303 -28.758 1.00 56.88 205 ILE A C 1
ATOM 1594 O O . ILE A 1 205 ? 7.604 27.035 -29.727 1.00 56.88 205 ILE A O 1
ATOM 1598 N N . GLU A 1 206 ? 8.402 25.510 -28.317 1.00 55.50 206 GLU A N 1
ATOM 1599 C CA . GLU A 1 206 ? 9.740 25.488 -28.922 1.00 55.50 206 GLU A CA 1
ATOM 1600 C C . GLU A 1 206 ? 9.715 25.017 -30.389 1.00 55.50 206 GLU A C 1
ATOM 1602 O O . GLU A 1 206 ? 10.342 25.639 -31.253 1.00 55.50 206 GLU A O 1
ATOM 1607 N N . LYS A 1 207 ? 8.899 24.000 -30.705 1.00 54.38 207 LYS A N 1
ATOM 1608 C CA . LYS A 1 207 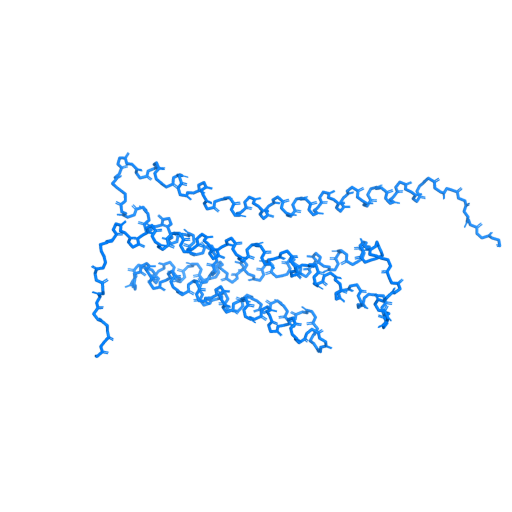? 8.662 23.533 -32.085 1.00 54.38 207 LYS A CA 1
ATOM 1609 C C . LYS A 1 207 ? 7.929 24.557 -32.957 1.00 54.38 207 LYS A C 1
ATOM 1611 O O . LYS A 1 207 ? 8.184 24.620 -34.155 1.00 54.38 207 LYS A O 1
ATOM 1616 N N . THR A 1 208 ? 7.040 25.373 -32.389 1.00 57.53 208 THR A N 1
ATOM 1617 C CA . THR A 1 208 ? 6.372 26.462 -33.133 1.00 57.53 208 THR A CA 1
ATOM 1618 C C . THR A 1 208 ? 7.234 27.720 -33.266 1.00 57.53 208 THR A C 1
ATOM 1620 O O . THR A 1 208 ? 7.032 28.493 -34.200 1.00 57.53 208 THR A O 1
ATOM 1623 N N . THR A 1 209 ? 8.227 27.911 -32.392 1.00 55.38 209 THR A N 1
ATOM 1624 C CA . THR A 1 209 ? 9.142 29.070 -32.411 1.00 55.38 209 THR A CA 1
ATOM 1625 C C . THR A 1 209 ? 10.388 28.836 -33.280 1.00 55.38 209 THR A C 1
ATOM 1627 O O . THR A 1 209 ? 11.135 29.775 -33.547 1.00 55.38 209 THR A O 1
ATOM 1630 N N . THR A 1 210 ? 10.594 27.620 -33.799 1.00 52.78 210 THR A N 1
ATOM 1631 C CA . THR A 1 210 ? 11.632 27.291 -34.794 1.00 52.78 210 THR A CA 1
ATOM 1632 C C . THR A 1 210 ? 11.042 27.079 -36.201 1.00 52.78 210 THR A C 1
ATOM 1634 O O . THR A 1 210 ? 11.061 25.965 -36.725 1.00 52.78 210 THR A O 1
ATOM 1637 N N . PRO A 1 211 ? 10.527 28.122 -36.888 1.00 49.09 211 PRO A N 1
ATOM 1638 C CA . PRO A 1 211 ? 10.206 28.010 -38.300 1.00 49.09 211 PRO A CA 1
ATOM 1639 C C . PRO A 1 211 ? 11.512 28.099 -39.100 1.00 49.09 211 PRO A C 1
ATOM 1641 O O . PRO A 1 211 ? 12.065 29.178 -39.290 1.00 49.09 211 PRO A O 1
ATOM 1644 N N . GLY A 1 212 ? 12.015 26.960 -39.576 1.00 52.41 212 GLY A N 1
ATOM 1645 C CA . GLY A 1 212 ? 13.027 26.938 -40.636 1.00 52.41 212 GLY A CA 1
ATOM 1646 C C . GLY A 1 212 ? 14.348 26.262 -40.282 1.00 52.41 212 GLY A C 1
ATOM 1647 O O . GLY A 1 212 ? 15.371 26.913 -40.098 1.00 52.41 212 GLY A O 1
ATOM 1648 N N . ARG A 1 213 ? 14.356 24.931 -40.345 1.00 43.53 213 ARG A N 1
ATOM 1649 C CA . ARG A 1 213 ? 15.464 24.202 -40.977 1.00 43.53 213 ARG A CA 1
ATOM 1650 C C . ARG A 1 213 ? 14.898 22.979 -41.697 1.00 43.53 213 ARG A C 1
ATOM 1652 O O . ARG A 1 213 ? 15.177 21.842 -41.344 1.00 43.53 213 ARG A O 1
ATOM 1659 N N . ALA A 1 214 ? 14.030 23.252 -42.670 1.00 40.94 214 ALA A N 1
ATOM 1660 C CA . ALA A 1 214 ? 13.770 22.310 -43.744 1.00 40.94 214 ALA A CA 1
ATOM 1661 C C . ALA A 1 214 ? 14.994 22.331 -44.668 1.00 40.94 214 ALA A C 1
ATOM 1663 O O . ALA A 1 214 ? 15.384 23.393 -45.148 1.00 40.94 214 ALA A O 1
ATOM 1664 N N . GLU A 1 215 ? 15.618 21.164 -44.781 1.00 40.53 215 GLU A N 1
ATOM 1665 C CA . GLU A 1 215 ? 16.205 20.605 -46.000 1.00 40.53 215 GLU A CA 1
ATOM 1666 C C . GLU A 1 215 ? 16.960 21.571 -46.927 1.00 40.53 215 GLU A C 1
ATOM 1668 O O . GLU A 1 215 ? 16.372 22.241 -47.772 1.00 40.53 215 GLU A O 1
ATOM 1673 N N . HIS A 1 216 ? 18.289 21.539 -46.823 1.00 34.31 216 HIS A N 1
ATOM 1674 C CA . HIS A 1 216 ? 19.198 21.636 -47.965 1.00 34.31 216 HIS A CA 1
ATOM 1675 C C . HIS A 1 216 ? 20.413 20.746 -47.720 1.00 34.31 216 HIS A C 1
ATOM 1677 O O . HIS A 1 216 ? 20.908 20.745 -46.568 1.00 34.31 216 HIS A O 1
#

pLDDT: mean 71.15, std 12.4, range [34.31, 88.44]

Radius of gyration: 22.56 Å; chains: 1; bounding box: 48×55×76 Å

Foldseek 3Di:
DDDDPPPDPLVVVLVVLLVVLLVLLVVVLVVVVVLLVLLLVLLLCVVVVDPDPPPDDPVSSLDPVSVVVSVVLVVLQVCLLVVLLVVQVVVLVVVCVPVHLVVLLVQQVQLQVVLVVLSVVCSVVSVPDDSNCSSCSSVSCNRRSHPVSNLVSSLVSLQVPDPPVCNVVVSVVSVVSSCVSVVSVVCVVVVVVVVSVVVVVVVVVVVVVDDDDPDD